Protein AF-A0A953KN24-F1 (afdb_monomer)

Sequence (347 aa):
MKNLLGYILQLLLLLNVTVSKAQSTNWYYDQQTRYGTFRHYSNGGAKLITTSRGGRDYAGEMAASYQELVQMKEERERQRMIEIERMRRESLQQGSSGSTSAVQKNYGPTPADLARQEQQEKDRFYKQYEELLHNANGLSNQALILSEMYKLRPNDTVALRLFGIYAKLGREEDMDRLNKSFSASFIAENHDIIWSGWGHKSYIAGTYKLVLMYLAKINEPDLNSFAQTLCSHLRLHNWNELPVLLEKYSSRFPELLSVSPKLTSAFRYLSARQIGTTEAKATAAELHQFAVTRRENRIMDFVNIVVLDAAVSLDPENSIYREERFNSNSILQLKPAMQEDYDFFSR

Mean predicted aligned error: 15.03 Å

Secondary structure (DSSP, 8-state):
-HHHHHHHHHHHHHHHHHHHHTTSS-SEEEEEETTEEEEEETTS-EEEEE--TTS--HHHHHHHHHHHHHHHHHHHHHHHHHHHHHHHHHHHHS------------PPPPHHHHHHHHHHHHHHHHHHHHHHHHT--SHHHHHHHHHHHHHHS--HHHHHHHHHHHHHHT-HHHHHHHHHHS-HHHHHHTHHHHHHHHHHHHHHTT-HHHHHHHHTT-SS--HHHHHHHHHHHHHTT-GGGHHHHHHHHGGG-HHHHTTHHHHHHHHHHHHTT--SSHHHHHHHHHHHHHHHHHHHTT--SHHHHHHHHHHHHHSTT-HHHHHHHHHHHHHTT-HHHHHHHHHHHT-

Solvent-accessible surface area (backbone atoms only — not comparable to full-atom values): 19256 Å² total; per-residue (Å²): 117,77,67,61,57,55,52,53,51,52,52,52,51,55,56,50,55,53,57,61,59,68,72,72,64,79,58,55,51,77,45,80,50,101,77,21,30,33,36,36,34,79,90,48,54,70,43,77,75,46,70,67,86,88,64,84,61,63,62,59,57,49,50,49,52,50,49,52,50,49,52,55,48,52,52,52,50,52,51,50,52,54,50,52,53,48,53,55,53,57,63,67,68,72,78,80,84,88,82,90,76,78,96,66,86,77,74,69,82,47,76,70,50,49,52,50,50,53,49,54,50,51,53,52,53,47,52,52,41,52,56,50,49,76,69,40,78,52,63,70,50,40,42,54,44,40,51,52,47,33,72,78,51,77,44,68,73,49,49,53,54,40,35,48,43,24,21,78,69,56,39,59,71,60,33,52,56,53,59,72,69,52,50,74,66,58,46,64,78,40,41,45,62,55,28,41,27,56,12,50,21,25,48,52,68,51,39,36,70,55,18,49,62,31,46,70,68,35,86,73,69,52,72,63,54,46,29,52,44,54,39,30,30,57,78,68,67,46,32,76,55,45,46,60,53,45,70,76,49,38,87,80,36,78,88,38,57,86,48,42,69,58,50,46,52,49,30,50,31,55,52,69,67,44,56,63,37,76,68,28,38,54,50,19,52,54,32,40,50,53,36,50,53,34,46,76,71,73,48,83,57,52,67,44,50,36,34,26,53,51,17,29,68,22,31,74,86,43,63,69,47,40,50,54,37,37,52,53,29,46,77,70,56,25,62,59,71,32,48,67,48,51,56,60,76,72,107

Foldseek 3Di:
DVVVVVVVVVVVVVVVVVVVVVVPDQQWDWDQDPQAIWTAGPVLDIAHDDGPPDDPPPSVVVVVVVVVVVVVVVVVVVVVVVVVVVVVVVVVVPPDDDDDDDDDPDPDQDPVSVVVVLVVVLVVLLVVLVVCCVVDDDLVSNLVSLVVNCVSPNDLVSLLVNLLSCLLVLVVVSNVVSVVVDDPVSCVVCVQSNLLSQLSSCQLVVVLVSNCVSLVRHPDDDPQSLLSVLLSCLVVLVLVCQLVSLVVPVVVDPVCPVCSVLSNVLSVCSVVVVAPDPSLQVSLVVLQVVLVVCVVVVRAGSSSLSSLSSSCSRHVLDLVSLVSNLVSCSVSSSVVSNVVSVVSVVD

Structure (mmCIF, N/CA/C/O backbone):
data_AF-A0A953KN24-F1
#
_entry.id   AF-A0A953KN24-F1
#
loop_
_atom_site.group_PDB
_atom_site.id
_atom_site.type_symbol
_atom_site.label_atom_id
_atom_site.label_alt_id
_atom_site.label_comp_id
_atom_site.label_asym_id
_atom_site.label_entity_id
_atom_site.label_seq_id
_atom_site.pdbx_PDB_ins_code
_atom_site.Cartn_x
_atom_site.Cartn_y
_atom_site.Cartn_z
_atom_site.occupancy
_atom_site.B_iso_or_equiv
_atom_site.auth_seq_id
_atom_site.auth_comp_id
_atom_site.auth_asym_id
_atom_site.auth_atom_id
_atom_site.pdbx_PDB_model_num
ATOM 1 N N . MET A 1 1 ? -1.707 -51.274 -18.566 1.00 47.16 1 MET A N 1
ATOM 2 C CA . MET A 1 1 ? -1.330 -49.890 -18.949 1.00 47.16 1 MET A CA 1
ATOM 3 C C . MET A 1 1 ? -2.377 -49.146 -19.789 1.00 47.16 1 MET A C 1
ATOM 5 O O . MET A 1 1 ? -2.454 -47.936 -19.646 1.00 47.16 1 MET A O 1
ATOM 9 N N . LYS A 1 2 ? -3.222 -49.807 -20.603 1.00 46.09 2 LYS A N 1
ATOM 10 C CA . LYS A 1 2 ? -4.236 -49.120 -21.441 1.00 46.09 2 LYS A CA 1
ATOM 11 C C . LYS A 1 2 ? -5.334 -48.368 -20.660 1.00 46.09 2 LYS A C 1
ATOM 13 O O . LYS A 1 2 ? -5.785 -47.329 -21.120 1.00 46.09 2 LYS A O 1
ATOM 18 N N . ASN A 1 3 ? -5.695 -48.825 -19.459 1.00 52.44 3 ASN A N 1
ATOM 19 C CA . ASN A 1 3 ? -6.770 -48.194 -18.677 1.00 52.44 3 ASN A CA 1
ATOM 20 C C . ASN A 1 3 ? -6.325 -46.920 -17.935 1.00 52.44 3 ASN A C 1
ATOM 22 O O . ASN A 1 3 ? -7.148 -46.049 -17.695 1.00 52.44 3 ASN A O 1
ATOM 26 N N . LEU A 1 4 ? -5.032 -46.767 -17.620 1.00 49.53 4 LEU A N 1
ATOM 27 C CA . LEU A 1 4 ? -4.521 -45.606 -16.875 1.00 49.53 4 LEU A CA 1
ATOM 28 C C . LEU A 1 4 ? -4.530 -44.325 -17.730 1.00 49.53 4 LEU A C 1
ATOM 30 O O . LEU A 1 4 ? -4.897 -43.256 -17.254 1.00 49.53 4 LEU A O 1
ATOM 34 N N . LEU A 1 5 ? -4.195 -44.453 -19.018 1.00 53.16 5 LEU A N 1
ATOM 35 C CA . LEU A 1 5 ? -4.217 -43.352 -19.987 1.00 53.16 5 LEU A CA 1
ATOM 36 C C . LEU A 1 5 ? -5.637 -42.827 -20.248 1.00 53.16 5 LEU A C 1
ATOM 38 O O . LEU A 1 5 ? -5.820 -41.623 -20.401 1.00 53.16 5 LEU A O 1
ATOM 42 N N . GLY A 1 6 ? -6.643 -43.709 -20.234 1.00 55.12 6 GLY A N 1
ATOM 43 C CA . GLY A 1 6 ? -8.050 -43.320 -20.376 1.00 55.12 6 GLY A CA 1
ATOM 44 C C . GLY A 1 6 ? -8.552 -42.465 -19.210 1.00 55.12 6 GLY A C 1
ATOM 45 O O . GLY A 1 6 ? -9.213 -41.453 -19.436 1.00 55.12 6 GLY A O 1
ATOM 46 N N . TYR A 1 7 ? -8.168 -42.810 -17.975 1.00 60.66 7 TYR A N 1
ATOM 47 C CA . TYR A 1 7 ? -8.527 -42.025 -16.789 1.00 60.66 7 TYR A CA 1
ATOM 48 C C . TYR A 1 7 ? -7.834 -40.660 -16.754 1.00 60.66 7 TYR A C 1
ATOM 50 O O . TYR A 1 7 ? -8.475 -39.669 -16.419 1.00 60.66 7 TYR A O 1
ATOM 58 N N . ILE A 1 8 ? -6.562 -40.576 -17.159 1.00 65.50 8 ILE A N 1
ATOM 59 C CA . ILE A 1 8 ? -5.831 -39.298 -17.228 1.00 65.50 8 ILE A CA 1
ATOM 60 C C . ILE A 1 8 ? -6.460 -38.366 -18.274 1.00 65.50 8 ILE A C 1
ATOM 62 O O . ILE A 1 8 ? -6.620 -37.172 -18.020 1.00 65.50 8 ILE A O 1
ATOM 66 N N . LEU A 1 9 ? -6.883 -38.906 -19.422 1.00 57.69 9 LEU A N 1
ATOM 67 C CA . LEU A 1 9 ? -7.535 -38.122 -20.472 1.00 57.69 9 LEU A CA 1
ATOM 68 C C . LEU A 1 9 ? -8.918 -37.608 -20.036 1.00 57.69 9 LEU A C 1
ATOM 70 O O . LEU A 1 9 ? -9.255 -36.456 -20.299 1.00 57.69 9 LEU A O 1
ATOM 74 N N . GLN A 1 10 ? -9.698 -38.429 -19.323 1.00 60.66 10 GLN A N 1
ATOM 75 C CA . GLN A 1 10 ? -10.984 -38.012 -18.751 1.00 60.66 10 GLN A CA 1
ATOM 76 C C . GLN A 1 10 ? -10.811 -36.941 -17.667 1.00 60.66 10 GLN A C 1
ATOM 78 O O . GLN A 1 10 ? -11.596 -35.995 -17.618 1.00 60.66 10 GLN A O 1
ATOM 83 N N . LEU A 1 11 ? -9.756 -37.037 -16.850 1.00 57.91 11 LEU A N 1
ATOM 84 C CA . LEU A 1 11 ? -9.436 -36.038 -15.830 1.00 57.91 11 LEU A CA 1
ATOM 85 C C . LEU A 1 11 ? -9.026 -34.694 -16.459 1.00 57.91 11 LEU A C 1
ATOM 87 O O . LEU A 1 11 ? -9.474 -33.640 -16.014 1.00 57.91 11 LEU A O 1
ATOM 91 N N . LEU A 1 12 ? -8.241 -34.725 -17.542 1.00 52.75 12 LEU A N 1
ATOM 92 C CA . LEU A 1 12 ? -7.854 -33.537 -18.315 1.00 52.75 12 LEU A CA 1
ATOM 93 C C . LEU A 1 12 ? -9.042 -32.895 -19.051 1.00 52.75 12 LEU A C 1
ATOM 95 O O . LEU A 1 12 ? -9.117 -31.671 -19.142 1.00 52.75 12 LEU A O 1
ATOM 99 N N . LEU A 1 13 ? -9.993 -33.689 -19.550 1.00 50.75 13 LEU A N 1
ATOM 100 C CA . LEU A 1 13 ? -11.233 -33.181 -20.150 1.00 50.75 13 LEU A CA 1
ATOM 101 C C . LEU A 1 13 ? -12.147 -32.523 -19.104 1.00 50.75 13 LEU A C 1
ATOM 103 O O . LEU A 1 13 ? -12.677 -31.443 -19.358 1.00 50.75 13 LEU A O 1
ATOM 107 N N . LEU A 1 14 ? -12.274 -33.112 -17.912 1.00 47.94 14 LEU A N 1
ATOM 108 C CA . LEU A 1 14 ? -13.022 -32.524 -16.793 1.00 47.94 14 LEU A CA 1
ATOM 109 C C . LEU A 1 14 ? -12.393 -31.217 -16.286 1.00 47.94 14 LEU A C 1
ATOM 111 O O . LEU A 1 14 ? -13.127 -30.270 -16.010 1.00 47.94 14 LEU A O 1
ATOM 115 N N . LEU A 1 15 ? -11.059 -31.135 -16.228 1.00 50.16 15 LEU A N 1
ATOM 116 C CA . LEU A 1 15 ? -10.330 -29.912 -15.865 1.00 50.16 15 LEU A CA 1
ATOM 117 C C . LEU A 1 15 ? -10.492 -28.792 -16.905 1.00 50.16 15 LEU A C 1
ATOM 119 O O . LEU A 1 15 ? -10.579 -27.626 -16.537 1.00 50.16 15 LEU A O 1
ATOM 123 N N . ASN A 1 16 ? -10.584 -29.113 -18.197 1.00 42.88 16 ASN A N 1
ATOM 124 C CA . ASN A 1 16 ? -10.799 -28.094 -19.230 1.00 42.88 16 ASN A CA 1
ATOM 125 C C . ASN A 1 16 ? -12.248 -27.578 -19.259 1.00 42.88 16 ASN A C 1
ATOM 127 O O . ASN A 1 16 ? -12.472 -26.384 -19.451 1.00 42.88 16 ASN A O 1
ATOM 131 N N . VAL A 1 17 ? -13.242 -28.436 -19.005 1.00 44.94 17 VAL A N 1
ATOM 132 C CA . VAL A 1 17 ? -14.661 -28.028 -18.990 1.00 44.94 17 VAL A CA 1
ATOM 133 C C . VAL A 1 17 ? -14.999 -27.149 -17.774 1.00 44.94 17 VAL A C 1
ATOM 135 O O . VAL A 1 17 ? -15.850 -26.261 -17.882 1.00 44.94 17 VAL A O 1
ATOM 138 N N . THR A 1 18 ? -14.318 -27.324 -16.635 1.00 38.69 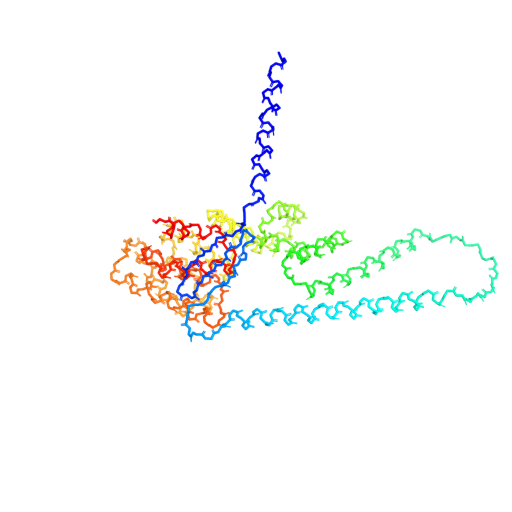18 THR A N 1
ATOM 139 C CA . THR A 1 18 ? -14.468 -26.425 -15.475 1.00 38.69 18 THR A CA 1
ATOM 140 C C . THR A 1 18 ? -13.797 -25.069 -15.697 1.00 38.69 18 THR A C 1
ATOM 142 O O . THR A 1 18 ? -14.379 -24.048 -15.328 1.00 38.69 18 THR A O 1
ATOM 145 N N . VAL A 1 19 ? -12.647 -25.020 -16.379 1.00 41.88 19 VAL A N 1
ATOM 146 C CA . VAL A 1 19 ? -11.974 -23.756 -16.736 1.00 41.88 19 VAL A CA 1
ATOM 147 C C . VAL A 1 19 ? -12.801 -22.942 -17.742 1.00 41.88 19 VAL A C 1
ATOM 149 O O . VAL A 1 19 ? -12.934 -21.730 -17.582 1.00 41.88 19 VAL A O 1
ATOM 152 N N . SER A 1 20 ? -13.449 -23.584 -18.722 1.00 33.59 20 SER A N 1
ATOM 153 C CA . SER A 1 20 ? -14.297 -22.877 -19.696 1.00 33.59 20 SER A CA 1
ATOM 154 C C . SER A 1 20 ? -15.617 -22.361 -19.106 1.00 33.59 20 SER A C 1
ATOM 156 O O . SER A 1 20 ? -16.106 -21.314 -19.529 1.00 33.59 20 SER A O 1
ATOM 158 N N . LYS A 1 21 ? -16.194 -23.030 -18.094 1.00 28.30 21 LYS A N 1
ATOM 159 C CA . LYS A 1 21 ? -17.381 -22.506 -17.388 1.00 28.30 21 LYS A CA 1
ATOM 160 C C . LYS A 1 21 ? -17.059 -21.366 -16.416 1.00 28.30 21 LYS A C 1
ATOM 162 O O . LYS A 1 21 ? -17.930 -20.533 -16.187 1.00 28.30 21 LYS A O 1
ATOM 167 N N . ALA A 1 22 ? -15.821 -21.257 -15.930 1.00 32.31 22 ALA A N 1
ATOM 168 C CA . ALA A 1 22 ? -15.380 -20.122 -15.115 1.00 32.31 22 ALA A CA 1
ATOM 169 C C . ALA A 1 22 ? -15.205 -18.814 -15.919 1.00 32.31 22 ALA A C 1
ATOM 171 O O . ALA A 1 22 ? -15.102 -17.743 -15.332 1.00 32.31 22 ALA A O 1
ATOM 172 N N . GLN A 1 23 ? -15.203 -18.866 -17.256 1.00 32.47 23 GLN A N 1
ATOM 173 C CA . GLN A 1 23 ? -15.024 -17.682 -18.106 1.00 32.47 23 GLN A CA 1
ATOM 174 C C . GLN A 1 23 ? -16.317 -16.920 -18.454 1.00 32.47 23 GLN A C 1
ATOM 176 O O . GLN A 1 23 ? -16.218 -15.873 -19.090 1.00 32.47 23 GLN A O 1
ATOM 181 N N . SER A 1 24 ? -17.512 -17.375 -18.044 1.00 29.64 24 SER A N 1
ATOM 182 C CA . SER A 1 24 ? -18.784 -16.797 -18.543 1.00 29.64 24 SER A CA 1
ATOM 183 C C . SER A 1 24 ? -19.798 -16.309 -17.500 1.00 29.64 24 SER A C 1
ATOM 185 O O . SER A 1 24 ? -20.918 -15.960 -17.865 1.00 29.64 24 SER A O 1
ATOM 187 N N . THR A 1 25 ? -19.437 -16.193 -16.223 1.00 36.75 25 THR A N 1
ATOM 188 C CA . THR A 1 25 ? -20.291 -15.507 -15.239 1.00 36.75 25 THR A CA 1
ATOM 189 C C . THR A 1 25 ? -19.743 -14.115 -14.977 1.00 36.75 25 THR A C 1
ATOM 191 O O . THR A 1 25 ? -18.623 -13.979 -14.497 1.00 36.75 25 THR A O 1
ATOM 194 N N . ASN A 1 26 ? -20.530 -13.099 -15.342 1.00 36.97 26 ASN A N 1
ATOM 195 C CA . ASN A 1 26 ? -20.313 -11.676 -15.083 1.00 36.97 26 ASN A CA 1
ATOM 196 C C . ASN A 1 26 ? -19.431 -11.425 -13.850 1.00 36.97 26 ASN A C 1
ATOM 198 O O . ASN A 1 26 ? -19.845 -11.650 -12.718 1.00 36.97 26 ASN A O 1
ATOM 202 N N . TRP A 1 27 ? -18.198 -10.983 -14.101 1.00 44.34 27 TRP A N 1
ATOM 203 C CA . TRP A 1 27 ? -17.129 -10.836 -13.116 1.00 44.34 27 TRP A CA 1
ATOM 204 C C . TRP A 1 27 ? -17.296 -9.591 -12.246 1.00 44.34 27 TRP A C 1
ATOM 206 O O . TRP A 1 27 ? -16.380 -8.773 -12.128 1.00 44.34 27 TRP A O 1
ATOM 216 N N . TYR A 1 28 ? -18.478 -9.405 -11.682 1.00 45.34 28 TYR A N 1
ATOM 217 C CA . TYR A 1 28 ? -18.714 -8.331 -10.749 1.00 45.34 28 TYR A CA 1
ATOM 218 C C . TYR A 1 28 ? -19.681 -8.744 -9.647 1.00 45.34 28 TYR A C 1
ATOM 220 O O . TYR A 1 28 ? -20.569 -9.562 -9.877 1.00 45.34 28 TYR A O 1
ATOM 228 N N . TYR A 1 29 ? -19.524 -8.159 -8.464 1.00 48.88 29 TYR A N 1
ATOM 229 C CA . TYR A 1 29 ? -20.563 -8.177 -7.438 1.00 48.88 29 TYR A CA 1
ATOM 230 C C . TYR A 1 29 ? -21.046 -6.755 -7.191 1.00 48.88 29 TYR A C 1
ATOM 232 O O . TYR A 1 29 ? -20.277 -5.795 -7.275 1.00 48.88 29 TYR A O 1
ATOM 240 N N . ASP A 1 30 ? -22.338 -6.638 -6.919 1.00 56.31 30 ASP A N 1
ATOM 241 C CA . ASP A 1 30 ? -22.979 -5.374 -6.607 1.00 56.31 30 ASP A CA 1
ATOM 242 C C . ASP A 1 30 ? -23.110 -5.283 -5.080 1.00 56.31 30 ASP A C 1
ATOM 244 O O . ASP A 1 30 ? -23.731 -6.140 -4.455 1.00 56.31 30 ASP A O 1
ATOM 248 N N . GLN A 1 31 ? -22.510 -4.262 -4.474 1.00 51.44 31 GLN A N 1
ATOM 249 C CA . GLN A 1 31 ? -22.642 -3.955 -3.055 1.00 51.44 31 GLN A CA 1
ATOM 250 C C . GLN A 1 31 ? -23.541 -2.740 -2.885 1.00 51.44 31 GLN A C 1
ATOM 252 O O . GLN A 1 31 ? -23.297 -1.677 -3.457 1.00 51.44 31 GLN A O 1
ATOM 257 N N . GLN A 1 32 ? -24.582 -2.879 -2.075 1.00 55.25 32 GLN A N 1
ATOM 258 C CA . GLN A 1 32 ? -25.440 -1.761 -1.724 1.00 55.25 32 GLN A CA 1
ATOM 259 C C . GLN A 1 32 ? -24.861 -1.029 -0.509 1.00 55.25 32 GLN A C 1
ATOM 261 O O . GLN A 1 32 ? -24.675 -1.621 0.548 1.00 55.25 32 GLN A O 1
ATOM 266 N N . THR A 1 33 ? -24.567 0.256 -0.690 1.00 53.12 33 THR A N 1
ATOM 267 C CA . THR A 1 33 ? -23.996 1.158 0.323 1.00 53.12 33 THR A CA 1
ATOM 268 C C . THR A 1 33 ? -24.981 2.275 0.644 1.00 53.12 33 THR A C 1
ATOM 270 O O . THR A 1 33 ? -25.930 2.516 -0.114 1.00 53.12 33 THR A O 1
ATOM 273 N N . ARG A 1 34 ? -24.719 3.045 1.706 1.00 46.59 34 ARG A N 1
ATOM 274 C CA . ARG A 1 34 ? -25.490 4.277 1.988 1.00 46.59 34 ARG A CA 1
ATOM 275 C C . ARG A 1 34 ? -25.374 5.347 0.891 1.00 46.59 34 ARG A C 1
ATOM 277 O O . ARG A 1 34 ? -26.149 6.297 0.873 1.00 46.59 34 ARG A O 1
ATOM 284 N N . TYR A 1 35 ? -24.401 5.199 -0.006 1.00 47.97 35 TYR A N 1
ATOM 285 C CA . TYR A 1 35 ? -24.118 6.107 -1.116 1.00 47.97 35 TYR A CA 1
ATOM 286 C C . TYR A 1 35 ? -24.695 5.621 -2.454 1.00 47.97 35 TYR A C 1
ATOM 288 O O . TYR A 1 35 ? -24.604 6.330 -3.456 1.00 47.97 35 TYR A O 1
ATOM 296 N N . GLY A 1 36 ? -25.300 4.429 -2.467 1.00 50.53 36 GLY A N 1
ATOM 297 C CA . GLY A 1 36 ? -25.840 3.775 -3.654 1.00 50.53 36 GLY A CA 1
ATOM 298 C C . GLY A 1 36 ? -25.239 2.390 -3.897 1.00 50.53 36 GLY A C 1
ATOM 299 O O . GLY A 1 36 ? -24.554 1.834 -3.041 1.00 50.53 36 GLY A O 1
ATOM 300 N N . THR A 1 37 ? -25.512 1.781 -5.047 1.00 54.81 37 THR A N 1
ATOM 301 C CA . THR A 1 37 ? -24.982 0.444 -5.362 1.00 54.81 37 THR A CA 1
ATOM 302 C C . THR A 1 37 ? -23.651 0.557 -6.096 1.00 54.81 37 THR A C 1
ATOM 304 O O . THR A 1 37 ? -23.614 1.164 -7.158 1.00 54.81 37 THR A O 1
ATOM 307 N N . PHE A 1 38 ? -22.575 -0.045 -5.592 1.00 51.81 38 PHE A N 1
ATOM 308 C CA . PHE A 1 38 ? -21.279 -0.148 -6.268 1.00 51.81 38 PHE A CA 1
ATOM 309 C C . PHE A 1 38 ? -21.098 -1.524 -6.9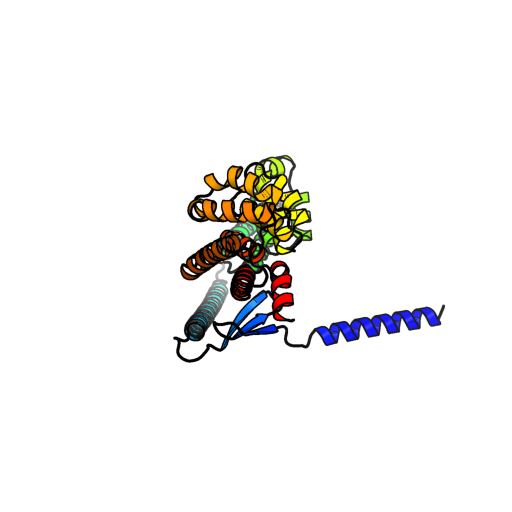18 1.00 51.81 38 PHE A C 1
ATOM 311 O O . PHE A 1 38 ? -21.254 -2.548 -6.269 1.00 51.81 38 PHE A O 1
ATOM 318 N N . ARG A 1 39 ? -20.735 -1.547 -8.202 1.00 54.50 39 ARG A N 1
ATOM 319 C CA . ARG A 1 39 ? -20.311 -2.727 -8.962 1.00 54.50 39 ARG A CA 1
ATOM 320 C C . ARG A 1 39 ? -18.813 -2.891 -8.857 1.00 54.50 39 ARG A C 1
ATOM 322 O O . ARG A 1 39 ? -18.077 -2.077 -9.414 1.00 54.50 39 ARG A O 1
ATOM 329 N N . HIS A 1 40 ? -18.359 -3.949 -8.214 1.00 53.34 40 HIS A N 1
ATOM 330 C CA . HIS A 1 40 ? -16.945 -4.273 -8.085 1.00 53.34 40 HIS A CA 1
ATOM 331 C C . HIS A 1 40 ? -16.573 -5.330 -9.110 1.00 53.34 40 HIS A C 1
ATOM 333 O O . HIS A 1 40 ? -17.100 -6.433 -9.067 1.00 53.34 40 HIS A O 1
ATOM 339 N N . TYR A 1 41 ? -15.671 -4.998 -10.027 1.00 50.91 41 TYR A N 1
ATOM 340 C CA . TYR A 1 41 ? -15.204 -5.885 -11.086 1.00 50.91 41 TYR A CA 1
ATOM 341 C C . TYR A 1 41 ? -14.018 -6.734 -10.614 1.00 50.91 41 TYR A C 1
ATOM 343 O O . TYR A 1 41 ? -13.178 -6.284 -9.832 1.00 50.91 41 TYR A O 1
ATOM 351 N N . SER A 1 42 ? -13.868 -7.940 -11.159 1.00 40.38 42 SER A N 1
ATOM 352 C CA . SER A 1 42 ? -12.756 -8.853 -10.839 1.00 40.38 42 SER A CA 1
ATOM 353 C C . SER A 1 42 ? -11.372 -8.280 -11.138 1.00 40.38 42 SER A C 1
ATOM 355 O O . SER A 1 42 ? -10.387 -8.670 -10.508 1.00 40.38 42 SER A O 1
ATOM 357 N N . ASN A 1 43 ? -11.278 -7.314 -12.054 1.00 42.12 43 ASN A N 1
ATOM 358 C CA . ASN A 1 43 ? -10.042 -6.597 -12.352 1.00 42.12 43 ASN A CA 1
ATOM 359 C C . ASN A 1 43 ? -9.669 -5.563 -11.271 1.00 42.12 43 ASN A C 1
ATOM 361 O O . ASN A 1 43 ? -8.521 -5.138 -11.237 1.00 42.12 43 ASN A O 1
ATOM 365 N N . GLY A 1 44 ? -10.550 -5.268 -10.309 1.00 38.59 44 GLY A N 1
ATOM 366 C CA . GLY A 1 44 ? -10.305 -4.340 -9.199 1.00 38.59 44 GLY A CA 1
ATOM 367 C C . GLY A 1 44 ? -10.873 -2.941 -9.399 1.00 38.59 44 GLY A C 1
ATOM 368 O O . GLY A 1 44 ? -10.708 -2.100 -8.522 1.00 38.59 44 GLY A O 1
ATOM 369 N N . GLY A 1 45 ? -11.553 -2.683 -10.518 1.00 43.47 45 GLY A N 1
ATOM 370 C CA . GLY A 1 45 ? -12.356 -1.475 -10.666 1.00 43.47 45 GLY A CA 1
ATOM 371 C C . GLY A 1 45 ? -13.630 -1.560 -9.827 1.00 43.47 45 GLY A C 1
ATOM 372 O O . GLY A 1 45 ? -14.224 -2.629 -9.712 1.00 43.47 45 GLY A O 1
ATOM 373 N N . ALA A 1 46 ? -14.088 -0.435 -9.289 1.00 46.97 46 ALA A N 1
ATOM 374 C CA . ALA A 1 46 ? -15.424 -0.300 -8.720 1.00 46.97 46 ALA A CA 1
ATOM 375 C C . ALA A 1 46 ? -16.172 0.820 -9.452 1.00 46.97 46 ALA A C 1
ATOM 377 O O . ALA A 1 46 ? -15.578 1.846 -9.786 1.00 46.97 46 ALA A O 1
ATOM 378 N N . LYS A 1 47 ? -17.464 0.632 -9.732 1.00 49.84 47 LYS A N 1
ATOM 379 C CA . LYS A 1 47 ? -18.318 1.626 -10.395 1.00 49.84 47 LYS A CA 1
ATOM 380 C C . LYS A 1 47 ? -19.649 1.751 -9.669 1.00 49.84 47 LYS A C 1
ATOM 382 O O . LYS A 1 47 ? -20.373 0.772 -9.574 1.00 49.84 47 LYS A O 1
ATOM 387 N N . LEU A 1 48 ? -20.014 2.953 -9.234 1.00 49.72 48 LEU A N 1
ATOM 388 C CA . LEU A 1 48 ? -21.360 3.228 -8.729 1.00 49.72 48 LEU A CA 1
ATOM 389 C C . LEU A 1 48 ? -22.400 3.073 -9.862 1.00 49.72 48 LEU A C 1
ATOM 391 O O . LEU A 1 48 ? -22.210 3.598 -10.959 1.00 49.72 48 LEU A O 1
ATOM 395 N N . ILE A 1 49 ? -23.467 2.319 -9.609 1.00 45.75 49 ILE A N 1
ATOM 396 C CA . ILE A 1 49 ? -24.499 1.889 -10.569 1.00 45.75 49 ILE A CA 1
ATOM 397 C C . ILE A 1 49 ? -25.854 2.542 -10.277 1.00 45.75 49 ILE A C 1
ATOM 399 O O . ILE A 1 49 ? -26.653 2.719 -11.190 1.00 45.75 49 ILE A O 1
ATOM 403 N N . THR A 1 50 ? -26.137 2.878 -9.018 1.00 52.81 50 THR A N 1
ATOM 404 C CA . THR A 1 50 ? -27.379 3.549 -8.608 1.00 52.81 50 THR A CA 1
ATOM 405 C C . THR A 1 50 ? -27.067 4.602 -7.550 1.00 52.81 50 THR A C 1
ATOM 407 O O . THR A 1 50 ? -26.155 4.413 -6.751 1.00 52.81 50 THR A O 1
ATOM 410 N N . THR A 1 51 ? -27.827 5.697 -7.526 1.00 49.12 51 THR A N 1
ATOM 411 C CA . THR A 1 51 ? -27.824 6.691 -6.444 1.00 49.12 51 THR A CA 1
ATOM 412 C C . THR A 1 51 ? -29.166 6.623 -5.712 1.00 49.12 51 THR A C 1
ATOM 414 O O . THR A 1 51 ? -30.228 6.491 -6.327 1.00 49.12 51 THR A O 1
ATOM 417 N N . SER A 1 52 ? -29.159 6.672 -4.380 1.00 43.53 52 SER A N 1
ATOM 418 C CA . SER A 1 52 ? -30.400 6.761 -3.605 1.00 43.53 52 SER A CA 1
ATOM 419 C C . SER A 1 52 ? -31.009 8.166 -3.735 1.00 43.53 52 SER A C 1
ATOM 421 O O . SER A 1 52 ? -30.359 9.162 -3.426 1.00 43.53 52 SER A O 1
ATOM 423 N N . ARG A 1 53 ? -32.258 8.203 -4.230 1.00 39.56 53 ARG A N 1
ATOM 424 C CA . ARG A 1 53 ? -33.173 9.344 -4.464 1.00 39.56 53 ARG A CA 1
ATOM 425 C C . ARG A 1 53 ? -32.785 10.689 -3.819 1.00 39.56 53 ARG A C 1
ATOM 427 O O . ARG A 1 53 ? -32.855 10.842 -2.605 1.00 39.56 53 ARG A O 1
ATOM 434 N N . GLY A 1 54 ? -32.574 11.698 -4.672 1.00 44.91 54 GLY A N 1
ATOM 435 C CA . GLY A 1 54 ? -32.717 13.125 -4.336 1.00 44.91 54 GLY A CA 1
ATOM 436 C C . GLY A 1 54 ? -31.425 13.937 -4.197 1.00 44.91 54 GLY A C 1
ATOM 437 O O . GLY A 1 54 ? -31.496 15.162 -4.169 1.00 44.91 54 GLY A O 1
ATOM 438 N N . GLY A 1 55 ? -30.254 13.299 -4.150 1.00 42.91 55 GLY A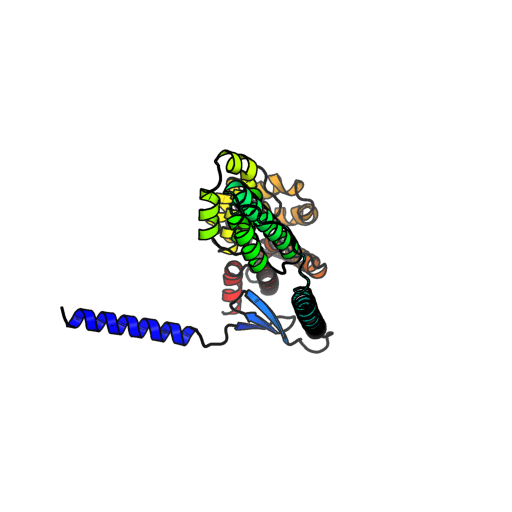 N 1
ATOM 439 C CA . GLY A 1 55 ? -28.954 13.980 -4.214 1.00 42.91 55 GLY A CA 1
ATOM 440 C C . GLY A 1 55 ? -28.456 14.114 -5.656 1.00 42.91 55 GLY A C 1
ATOM 441 O O . GLY A 1 55 ? -28.730 13.240 -6.475 1.00 42.91 55 GLY A O 1
ATOM 442 N N . ARG A 1 56 ? -27.737 15.204 -5.970 1.00 45.16 56 ARG A N 1
ATOM 443 C CA . ARG A 1 56 ? -27.091 15.424 -7.281 1.00 45.16 56 ARG A CA 1
ATOM 444 C C . ARG A 1 56 ? -26.338 14.171 -7.750 1.00 45.16 56 ARG A C 1
ATOM 446 O O . ARG A 1 56 ? -25.597 13.565 -6.975 1.00 45.16 56 ARG A O 1
ATOM 453 N N . ASP A 1 57 ? -26.526 13.817 -9.019 1.00 47.75 57 ASP A N 1
ATOM 454 C CA . ASP A 1 57 ? -25.956 12.632 -9.662 1.00 47.75 57 ASP A CA 1
ATOM 455 C C . ASP A 1 57 ? -24.456 12.807 -9.963 1.00 47.75 57 ASP A C 1
ATOM 457 O O . ASP A 1 57 ? -24.030 13.062 -11.088 1.00 47.75 57 ASP A O 1
ATOM 461 N N . TYR A 1 58 ? -23.641 12.664 -8.918 1.00 43.44 58 TYR A N 1
ATOM 462 C CA . TYR A 1 58 ? -22.184 12.813 -8.979 1.00 43.44 58 TYR A CA 1
ATOM 463 C C . TYR A 1 58 ? -21.511 11.777 -9.898 1.00 43.44 58 TYR A C 1
ATOM 465 O O . TYR A 1 58 ? -20.446 12.032 -10.461 1.00 43.44 58 TYR A O 1
ATOM 473 N N . ALA A 1 59 ? -22.121 10.598 -10.060 1.00 41.66 59 ALA A N 1
ATOM 474 C CA . ALA A 1 59 ? -21.622 9.552 -10.948 1.00 41.66 59 ALA A CA 1
ATOM 475 C C . ALA A 1 59 ? -22.020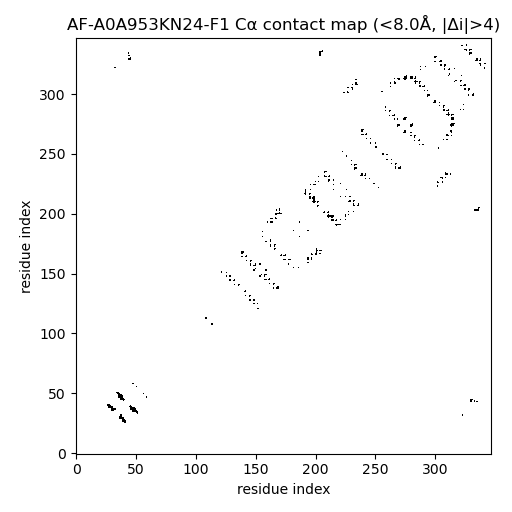 9.803 -12.407 1.00 41.66 59 ALA A C 1
ATOM 477 O O . ALA A 1 59 ? -21.219 9.509 -13.291 1.00 41.66 59 ALA A O 1
ATOM 478 N N . GLY A 1 60 ? -23.196 10.384 -12.661 1.00 40.81 60 GLY A N 1
ATOM 479 C CA . GLY A 1 60 ? -23.597 10.898 -13.970 1.00 40.81 60 GLY A CA 1
ATOM 480 C C . GLY A 1 60 ? -22.704 12.043 -14.447 1.00 40.81 60 GLY A C 1
ATOM 481 O O . GLY A 1 60 ? -22.239 12.006 -15.581 1.00 40.81 60 GLY A O 1
ATOM 482 N N . GLU A 1 61 ? -22.358 12.995 -13.574 1.00 44.34 61 GLU A N 1
ATOM 483 C CA . GLU A 1 61 ? -21.418 14.088 -13.891 1.00 44.34 61 GLU A CA 1
ATOM 484 C C . GLU A 1 61 ? -19.991 13.564 -14.155 1.00 44.34 61 GLU A C 1
ATOM 486 O O . GLU A 1 61 ? -19.315 13.980 -15.101 1.00 44.34 61 GLU A O 1
ATOM 491 N N . MET A 1 62 ? -19.540 12.571 -13.381 1.00 41.41 62 MET A N 1
ATOM 492 C CA . MET A 1 62 ? -18.257 11.901 -13.617 1.00 41.41 62 MET A CA 1
ATOM 493 C C . MET A 1 62 ? -18.278 11.057 -14.900 1.00 41.41 62 MET A C 1
ATOM 495 O O . MET A 1 62 ? -17.336 11.113 -15.680 1.00 41.41 62 MET A O 1
ATOM 499 N N . ALA A 1 63 ? -19.344 10.304 -15.174 1.00 44.50 63 ALA A N 1
ATOM 500 C CA . ALA A 1 63 ? -19.472 9.504 -16.392 1.00 44.50 63 ALA A CA 1
ATOM 501 C C . ALA A 1 63 ? -19.597 10.378 -17.648 1.00 44.50 63 ALA A C 1
ATOM 503 O O . ALA A 1 63 ? -18.993 10.036 -18.662 1.00 44.50 63 ALA A O 1
ATOM 504 N N . ALA A 1 64 ? -20.306 11.507 -17.569 1.00 45.25 64 ALA A N 1
ATOM 505 C CA . ALA A 1 64 ? -20.378 12.504 -18.632 1.00 45.25 64 ALA A CA 1
ATOM 506 C C . ALA A 1 64 ? -18.999 13.118 -18.901 1.00 45.25 64 ALA A C 1
ATOM 508 O O . ALA A 1 64 ? -18.568 13.136 -20.049 1.00 45.25 64 ALA A O 1
ATOM 509 N N . SER A 1 65 ? -18.242 13.491 -17.861 1.00 38.84 65 SER A N 1
ATOM 510 C CA . SER A 1 65 ? -16.876 14.003 -18.054 1.00 38.84 65 SER A CA 1
ATOM 511 C C . SER A 1 65 ? -15.912 12.942 -18.609 1.00 38.84 65 SER A C 1
ATOM 513 O O . SER A 1 65 ? -15.075 13.255 -19.454 1.00 38.84 65 SER A O 1
ATOM 515 N N . TYR A 1 66 ? -16.053 11.665 -18.229 1.00 41.38 66 TYR A N 1
ATOM 516 C CA . TYR A 1 66 ? -15.293 10.568 -18.842 1.00 41.38 66 TYR A CA 1
ATOM 517 C C . TYR A 1 66 ? -15.710 10.297 -20.294 1.00 41.38 66 TYR A C 1
ATOM 519 O O . TYR A 1 66 ? -14.846 10.002 -21.116 1.00 41.38 66 TYR A O 1
ATOM 527 N N . GLN A 1 67 ? -16.997 10.398 -20.636 1.00 44.94 67 GLN A N 1
ATOM 528 C CA . GLN A 1 67 ? -17.478 10.247 -22.013 1.00 44.94 67 GLN A CA 1
ATOM 529 C C . GLN A 1 67 ? -17.024 11.408 -22.902 1.00 44.94 67 GLN A C 1
ATOM 531 O O . GLN A 1 67 ? -16.556 11.156 -24.011 1.00 44.94 67 GLN A O 1
ATOM 536 N N . GLU A 1 68 ? -17.056 12.645 -22.405 1.00 46.59 68 GLU A N 1
ATOM 537 C CA . GLU A 1 68 ? -16.483 13.813 -23.084 1.00 46.59 68 GLU A CA 1
ATOM 538 C C . GLU A 1 68 ? -14.966 13.658 -23.282 1.00 46.59 68 GLU A C 1
ATOM 540 O O . GLU A 1 68 ? -14.453 13.923 -24.368 1.00 46.59 68 GLU A O 1
ATOM 545 N N . LEU A 1 69 ? -14.238 13.136 -22.287 1.00 46.91 69 LEU A N 1
ATOM 546 C CA . LEU A 1 69 ? -12.802 12.848 -22.405 1.00 46.91 69 LEU A CA 1
ATOM 547 C C . LEU A 1 69 ? -12.490 11.733 -23.412 1.00 46.91 69 LEU A C 1
ATOM 549 O O . LEU A 1 69 ? -11.484 11.817 -24.116 1.00 46.91 69 LEU A O 1
ATOM 553 N N . VAL A 1 70 ? -13.327 10.696 -23.497 1.00 49.69 70 VAL A N 1
ATOM 554 C CA . VAL A 1 70 ? -13.183 9.617 -24.488 1.00 49.69 70 VAL A CA 1
ATOM 555 C C . VAL A 1 70 ? -13.478 10.137 -25.894 1.00 49.69 70 VAL A C 1
ATOM 557 O O . VAL A 1 70 ? -12.696 9.865 -26.799 1.00 49.69 70 VAL A O 1
ATOM 560 N N . GLN A 1 71 ? -14.521 10.950 -26.074 1.00 53.47 71 GLN A N 1
ATOM 561 C CA . GLN A 1 71 ? -14.831 11.571 -27.366 1.00 53.47 71 GLN A CA 1
ATOM 562 C C . GLN A 1 71 ? -13.724 12.538 -27.812 1.00 53.47 71 GLN A C 1
ATOM 564 O O . GLN A 1 71 ? -13.248 12.434 -28.940 1.00 53.47 71 GLN A O 1
ATOM 569 N N . MET A 1 72 ? -13.209 13.388 -26.914 1.00 58.94 72 MET A N 1
ATOM 570 C CA . MET A 1 72 ? -12.058 14.252 -27.217 1.00 58.94 72 MET A CA 1
ATOM 571 C C . MET A 1 72 ? -10.782 13.454 -27.529 1.00 58.94 72 MET A C 1
ATOM 573 O O . MET A 1 72 ? -9.941 13.901 -28.315 1.00 58.94 72 MET A O 1
ATOM 577 N N . LYS A 1 73 ? -10.607 12.278 -26.915 1.00 54.31 73 LYS A N 1
ATOM 578 C CA . LYS A 1 73 ? -9.478 11.378 -27.182 1.00 54.31 73 LYS A CA 1
ATOM 579 C C . LYS A 1 73 ? -9.604 10.714 -28.553 1.00 54.31 73 LYS A C 1
ATOM 581 O O . LYS A 1 73 ? -8.629 10.720 -29.299 1.00 54.31 73 LYS A O 1
ATOM 586 N N . GLU A 1 74 ? -10.786 10.213 -28.907 1.00 59.19 74 GLU A N 1
ATOM 587 C CA . GLU A 1 74 ? -11.060 9.658 -30.236 1.00 59.19 74 GLU A CA 1
ATOM 588 C C . GLU A 1 74 ? -10.909 10.717 -31.336 1.00 59.19 74 GLU A C 1
ATOM 590 O O . GLU A 1 74 ? -10.373 10.430 -32.405 1.00 59.19 74 GLU A O 1
ATOM 595 N N . GLU A 1 75 ? -11.319 11.959 -31.079 1.00 64.81 75 GLU A N 1
ATOM 596 C CA . GLU A 1 75 ? -11.187 13.060 -32.035 1.00 64.81 75 GLU A CA 1
ATOM 597 C C . GLU A 1 75 ? -9.722 13.487 -32.229 1.00 64.81 75 GLU A C 1
ATOM 599 O O . GLU A 1 75 ? -9.279 13.675 -33.366 1.00 64.81 75 GLU A O 1
ATOM 604 N N . ARG A 1 76 ? -8.914 13.512 -31.155 1.00 58.34 76 ARG A N 1
ATOM 605 C CA . ARG A 1 76 ? -7.451 13.700 -31.255 1.00 58.34 76 ARG A CA 1
ATOM 606 C C . ARG A 1 76 ? -6.749 12.546 -31.963 1.00 58.34 76 ARG A C 1
ATOM 608 O O . ARG A 1 76 ? -5.799 12.784 -32.706 1.00 58.34 76 ARG A O 1
ATOM 615 N N . GLU A 1 77 ? -7.174 11.306 -31.740 1.00 57.78 77 GLU A N 1
ATOM 616 C CA . GLU A 1 77 ? -6.610 10.136 -32.425 1.00 57.78 77 GLU A CA 1
ATOM 617 C C . GLU A 1 77 ? -6.956 10.144 -33.921 1.00 57.78 77 GLU A C 1
ATOM 619 O O . GLU A 1 77 ? -6.077 9.884 -34.746 1.00 57.78 77 GLU A O 1
ATOM 624 N N . ARG A 1 78 ? -8.176 10.556 -34.299 1.00 67.31 78 ARG A N 1
ATOM 625 C CA . ARG A 1 78 ? -8.543 10.780 -35.710 1.00 67.31 78 ARG A CA 1
ATOM 626 C C . ARG A 1 78 ? -7.699 11.876 -36.358 1.00 67.31 78 ARG A C 1
ATOM 628 O O . ARG A 1 78 ? -7.207 11.669 -37.464 1.00 67.31 78 ARG A O 1
ATOM 635 N N . GLN A 1 79 ? -7.475 13.002 -35.678 1.00 60.06 79 GLN A N 1
ATOM 636 C CA . GLN A 1 79 ? -6.609 14.071 -36.195 1.00 60.06 79 GLN A CA 1
ATOM 637 C C . GLN A 1 79 ? -5.159 13.598 -36.389 1.00 60.06 79 GLN A C 1
ATOM 639 O O . GLN A 1 79 ? -4.568 13.868 -37.433 1.00 60.06 79 GLN A O 1
ATOM 644 N N . ARG A 1 80 ? -4.615 12.804 -35.454 1.00 62.75 80 ARG A N 1
ATOM 645 C CA . ARG A 1 80 ? -3.272 12.206 -35.585 1.00 62.75 80 ARG A CA 1
ATOM 646 C C . ARG A 1 80 ? -3.162 11.241 -36.764 1.00 62.75 80 ARG A C 1
ATOM 648 O O . ARG A 1 80 ? -2.147 11.246 -37.451 1.00 62.75 80 ARG A O 1
ATOM 655 N N . MET A 1 81 ? -4.188 10.432 -37.021 1.00 59.97 81 MET A N 1
ATOM 656 C CA . MET A 1 81 ? -4.199 9.515 -38.169 1.00 59.97 81 MET A CA 1
ATOM 657 C C . MET A 1 81 ? -4.203 10.266 -39.506 1.00 59.97 81 MET A C 1
ATOM 659 O O . MET A 1 81 ? -3.450 9.903 -40.409 1.00 59.97 81 MET A O 1
ATOM 663 N N . ILE A 1 82 ? -4.976 11.353 -39.605 1.00 69.19 82 ILE A N 1
ATOM 664 C CA . ILE A 1 82 ? -5.009 12.226 -40.790 1.00 69.19 82 ILE A CA 1
ATOM 665 C C . ILE A 1 82 ? -3.636 12.883 -41.023 1.00 69.19 82 ILE A C 1
ATOM 667 O O . ILE A 1 82 ? -3.166 12.970 -42.158 1.00 69.19 82 ILE A O 1
ATOM 671 N N . GLU A 1 83 ? -2.958 13.308 -39.957 1.00 56.09 83 GLU A N 1
ATOM 672 C CA . GLU A 1 83 ? -1.639 13.945 -40.034 1.00 56.09 83 GLU A CA 1
ATOM 673 C C . GLU A 1 83 ? -0.519 12.952 -40.396 1.00 56.09 83 GLU A C 1
ATOM 675 O O . GLU A 1 83 ? 0.349 13.263 -41.215 1.00 56.09 83 GLU A O 1
ATOM 680 N N . ILE A 1 84 ? -0.587 11.715 -39.892 1.00 65.69 84 ILE A N 1
ATOM 681 C CA . ILE A 1 84 ? 0.319 10.620 -40.279 1.00 65.69 84 ILE A CA 1
ATOM 682 C C . ILE A 1 84 ? 0.128 10.237 -41.754 1.00 65.69 84 ILE A C 1
ATOM 684 O O . ILE A 1 84 ? 1.113 10.048 -42.472 1.00 65.69 84 ILE A O 1
ATOM 688 N N . GLU A 1 85 ? -1.113 10.149 -42.243 1.00 59.59 85 GLU A N 1
ATOM 689 C CA . GLU A 1 85 ? -1.380 9.893 -43.665 1.00 59.59 85 GLU A CA 1
ATOM 690 C C . GLU A 1 85 ? -0.887 11.030 -44.565 1.00 59.59 85 GLU A C 1
ATOM 692 O O . GLU A 1 85 ? -0.358 10.771 -45.651 1.00 59.59 85 GLU A O 1
ATOM 697 N N . ARG A 1 86 ? -0.996 12.283 -44.106 1.00 56.81 86 ARG A N 1
ATOM 698 C CA . ARG A 1 86 ? -0.462 13.450 -44.813 1.00 56.81 86 ARG A CA 1
ATOM 699 C C . ARG A 1 86 ? 1.068 13.409 -44.901 1.00 56.81 86 ARG A C 1
ATOM 701 O O . ARG A 1 86 ? 1.602 13.521 -46.002 1.00 56.81 86 ARG A O 1
ATOM 708 N N . MET A 1 87 ? 1.766 13.144 -43.795 1.00 54.31 87 MET A N 1
ATOM 709 C CA . MET A 1 87 ? 3.231 13.013 -43.793 1.00 54.31 87 MET A CA 1
ATOM 710 C C . MET A 1 87 ? 3.721 11.826 -44.636 1.00 54.31 87 MET A C 1
ATOM 712 O O . MET A 1 87 ? 4.767 11.902 -45.280 1.00 54.31 87 MET A O 1
ATOM 716 N N . ARG A 1 88 ? 2.950 10.733 -44.693 1.00 56.19 88 ARG A N 1
ATOM 717 C CA . ARG A 1 88 ? 3.253 9.575 -45.547 1.00 56.19 88 ARG A CA 1
ATOM 718 C C . ARG A 1 88 ? 3.092 9.881 -47.040 1.00 56.19 88 ARG A C 1
ATOM 720 O O . ARG A 1 88 ? 3.816 9.317 -47.854 1.00 56.19 88 ARG A O 1
ATOM 727 N N . ARG A 1 89 ? 2.164 10.767 -47.420 1.00 54.09 89 ARG A N 1
ATOM 728 C CA . ARG A 1 89 ? 2.021 11.243 -48.809 1.00 54.09 89 ARG A CA 1
ATOM 729 C C . ARG A 1 89 ? 3.117 12.235 -49.196 1.00 54.09 89 ARG A C 1
ATOM 731 O O . ARG A 1 89 ? 3.614 12.162 -50.315 1.00 54.09 89 ARG A O 1
ATOM 738 N N . GLU A 1 90 ? 3.524 13.104 -48.272 1.00 52.41 90 GLU A N 1
ATOM 739 C CA . GLU A 1 90 ? 4.620 14.060 -48.478 1.00 52.41 90 GLU A CA 1
ATOM 740 C C . GLU A 1 90 ? 5.984 13.346 -48.618 1.00 52.41 90 GLU A C 1
ATOM 742 O O . GLU A 1 90 ? 6.789 13.724 -49.470 1.00 52.41 90 GLU A O 1
ATOM 747 N N . SER A 1 91 ? 6.219 12.245 -47.888 1.00 50.53 91 SER A N 1
ATOM 748 C CA . SER A 1 91 ? 7.456 11.451 -48.005 1.00 50.53 91 SER A CA 1
ATOM 749 C C . SER A 1 91 ? 7.540 10.589 -49.272 1.00 50.53 91 SER A C 1
ATOM 751 O O . SER A 1 91 ? 8.637 10.319 -49.758 1.00 50.53 91 SER A O 1
ATOM 753 N N . LEU A 1 92 ? 6.401 10.203 -49.857 1.00 49.75 92 LEU A N 1
ATOM 754 C CA . LEU A 1 92 ? 6.345 9.485 -51.137 1.00 49.75 92 LEU A CA 1
ATOM 755 C C . LEU A 1 92 ? 6.535 10.407 -52.360 1.00 49.75 92 LEU A C 1
ATOM 757 O O . LEU A 1 92 ? 6.862 9.911 -53.436 1.00 49.75 92 LEU A O 1
ATOM 761 N N . GLN A 1 93 ? 6.370 11.730 -52.218 1.00 45.72 93 GLN A N 1
ATOM 762 C CA . GLN A 1 93 ? 6.541 12.703 -53.312 1.00 45.72 93 GLN A CA 1
ATOM 763 C C . GLN A 1 93 ? 7.962 13.287 -53.440 1.00 45.72 93 GLN A C 1
ATOM 765 O O . GLN A 1 93 ? 8.277 13.865 -54.477 1.00 45.72 93 GLN A O 1
ATOM 770 N N . GLN A 1 94 ? 8.849 13.107 -52.453 1.00 44.50 94 GLN A N 1
ATOM 771 C CA . GLN A 1 94 ? 10.226 13.642 -52.472 1.00 44.50 94 GLN A CA 1
ATOM 772 C C . GLN A 1 94 ? 11.296 12.663 -53.001 1.00 44.50 94 GLN A C 1
ATOM 774 O O . GLN A 1 94 ? 12.492 12.880 -52.823 1.00 44.50 94 GLN A O 1
ATOM 779 N N . GLY A 1 95 ? 10.889 11.587 -53.677 1.00 42.69 95 GLY A N 1
ATOM 780 C CA . GLY A 1 95 ? 11.786 10.554 -54.204 1.00 42.69 95 GLY A CA 1
ATOM 781 C C . GLY A 1 95 ? 12.010 10.610 -55.716 1.00 42.69 95 GLY A C 1
ATOM 782 O O . GLY A 1 95 ? 11.880 9.577 -56.361 1.00 42.69 95 GLY A O 1
ATOM 783 N N . SER A 1 96 ? 12.291 11.772 -56.319 1.00 44.53 96 SER A N 1
ATOM 784 C CA . SER A 1 96 ? 12.713 11.827 -57.732 1.00 44.53 96 SER A CA 1
ATOM 785 C C . SER A 1 96 ? 13.395 13.145 -58.110 1.00 44.53 96 SER A C 1
ATOM 787 O O . SER A 1 96 ? 12.750 14.064 -58.610 1.00 44.53 96 SER A O 1
ATOM 789 N N . SER A 1 97 ? 14.721 13.194 -57.982 1.00 35.78 97 SER A N 1
ATOM 790 C CA . SER A 1 97 ? 15.571 14.001 -58.872 1.00 35.78 97 SER A CA 1
ATOM 791 C C . SER A 1 97 ? 17.027 13.567 -58.720 1.00 35.78 97 SER A C 1
ATOM 793 O O . SER A 1 97 ? 17.624 13.725 -57.658 1.00 35.78 97 SER A O 1
ATOM 795 N N . GLY A 1 98 ? 17.567 12.965 -59.780 1.00 38.09 98 GLY A N 1
ATOM 796 C CA . GLY A 1 98 ? 18.953 12.518 -59.855 1.00 38.09 98 GLY A CA 1
ATOM 797 C C . GLY A 1 98 ? 19.916 13.639 -60.236 1.00 38.09 98 GLY A C 1
ATOM 798 O O . GLY A 1 98 ? 19.554 14.585 -60.934 1.00 38.09 98 GLY A O 1
ATOM 799 N N . SER A 1 99 ? 21.173 13.481 -59.834 1.00 28.92 99 SER A N 1
ATOM 800 C CA . SER A 1 99 ? 22.304 14.121 -60.496 1.00 28.92 99 SER A CA 1
ATOM 801 C C . SER A 1 99 ? 23.501 13.170 -60.506 1.00 28.92 99 SER A C 1
ATOM 803 O O . SER A 1 99 ? 23.785 12.445 -59.556 1.00 28.92 99 SER A O 1
ATOM 805 N N . THR A 1 100 ? 24.131 13.116 -61.671 1.00 45.25 100 THR A N 1
ATOM 806 C CA . THR A 1 100 ? 25.257 12.271 -62.060 1.00 45.25 100 THR A CA 1
ATOM 807 C C . THR A 1 100 ? 26.571 12.759 -61.465 1.00 45.25 100 THR A C 1
ATOM 809 O O . THR A 1 100 ? 26.948 13.910 -61.689 1.00 45.25 100 THR A O 1
ATOM 812 N N . SER A 1 101 ? 27.338 11.859 -60.849 1.00 32.81 101 SER A N 1
ATOM 813 C CA . SER A 1 101 ? 28.773 12.058 -60.634 1.00 32.81 101 SER A CA 1
ATOM 814 C C . SER A 1 101 ? 29.522 10.729 -60.480 1.00 32.81 101 SER A C 1
ATOM 816 O O . SER A 1 101 ? 29.016 9.756 -59.932 1.00 32.81 101 SER A O 1
ATOM 818 N N . ALA A 1 102 ? 30.712 10.735 -61.082 1.00 34.91 102 ALA A N 1
ATOM 819 C CA . ALA A 1 102 ? 31.762 9.726 -61.206 1.00 34.91 102 ALA A CA 1
ATOM 820 C C . ALA A 1 102 ? 31.712 8.480 -60.299 1.00 34.91 102 ALA A C 1
ATOM 822 O O . ALA A 1 102 ? 31.540 8.563 -59.087 1.00 34.91 102 ALA A O 1
ATOM 823 N N . VAL A 1 103 ? 32.012 7.327 -60.912 1.00 41.72 103 VAL A N 1
ATOM 824 C CA . VAL A 1 103 ? 32.190 6.013 -60.275 1.00 41.72 103 VAL A CA 1
ATOM 825 C C . VAL A 1 103 ? 33.293 6.074 -59.208 1.00 41.72 103 VAL A C 1
ATOM 827 O O . VAL A 1 103 ? 34.469 5.828 -59.477 1.00 41.72 103 VAL A O 1
ATOM 830 N N . GLN A 1 104 ? 32.903 6.396 -57.977 1.00 41.22 104 GLN A N 1
ATOM 831 C CA . GLN A 1 104 ? 33.660 6.097 -56.769 1.00 41.22 104 GLN A CA 1
ATOM 832 C C . GLN A 1 104 ? 33.366 4.646 -56.388 1.00 41.22 104 GLN A C 1
ATOM 834 O O . GLN A 1 104 ? 32.213 4.214 -56.357 1.00 41.22 104 GLN A O 1
ATOM 839 N N . LYS A 1 105 ? 34.414 3.867 -56.114 1.00 41.97 105 LYS A N 1
ATOM 840 C CA . LYS A 1 105 ? 34.274 2.522 -55.550 1.00 41.97 105 LYS A CA 1
ATOM 841 C C . LYS A 1 105 ? 33.577 2.643 -54.190 1.00 41.97 105 LYS A C 1
ATOM 843 O O . LYS A 1 105 ? 34.225 2.972 -53.201 1.00 41.97 105 LYS A O 1
ATOM 848 N N . ASN A 1 106 ? 32.267 2.398 -54.160 1.00 45.81 106 ASN A N 1
ATOM 849 C CA . ASN A 1 106 ? 31.483 2.271 -52.937 1.00 45.81 106 ASN A CA 1
ATOM 850 C C . ASN A 1 106 ? 31.952 1.018 -52.195 1.00 45.81 106 ASN A C 1
ATOM 852 O O . ASN A 1 106 ? 31.463 -0.085 -52.435 1.00 45.81 106 ASN A O 1
ATOM 856 N N . TYR A 1 107 ? 32.917 1.178 -51.295 1.00 54.75 107 TYR A N 1
ATOM 857 C CA . TYR A 1 107 ? 33.010 0.267 -50.167 1.00 54.75 107 TYR A CA 1
ATOM 858 C C . TYR A 1 107 ? 31.726 0.484 -49.358 1.00 54.75 107 TYR A C 1
ATOM 860 O O . TYR A 1 107 ? 31.408 1.620 -49.011 1.00 54.75 107 TYR A O 1
ATOM 868 N N . GLY A 1 108 ? 30.936 -0.576 -49.159 1.00 57.94 108 GLY A N 1
ATOM 869 C CA . GLY A 1 108 ? 29.730 -0.518 -48.329 1.00 57.94 108 GLY A CA 1
ATOM 870 C C . GLY A 1 108 ? 30.030 0.023 -46.923 1.00 57.94 108 GLY A C 1
ATOM 871 O O . GLY A 1 108 ? 31.203 0.152 -46.558 1.00 57.94 108 GLY A O 1
ATOM 872 N N . PRO A 1 109 ? 28.995 0.351 -46.129 1.00 67.19 109 PRO A N 1
ATOM 873 C CA . PRO A 1 109 ? 29.187 0.929 -44.803 1.00 67.19 109 PRO A CA 1
ATOM 874 C C . PRO A 1 109 ? 30.146 0.061 -43.989 1.00 67.19 109 PRO A C 1
ATOM 876 O O . PRO A 1 109 ? 29.997 -1.162 -43.917 1.00 67.19 109 PRO A O 1
ATOM 879 N N . THR A 1 110 ? 31.171 0.690 -43.415 1.00 71.50 110 THR A N 1
ATOM 880 C CA . THR A 1 110 ? 32.132 -0.040 -42.591 1.00 71.50 110 THR A CA 1
ATOM 881 C C . THR A 1 110 ? 31.430 -0.550 -41.328 1.00 71.50 110 THR A C 1
ATOM 883 O O . THR A 1 110 ? 30.422 0.028 -40.912 1.00 71.50 110 THR A O 1
ATOM 886 N N . PRO A 1 111 ? 31.957 -1.578 -40.642 1.00 73.94 111 PRO A N 1
ATOM 887 C CA . PRO A 1 111 ? 31.416 -2.001 -39.348 1.00 73.94 111 PRO A CA 1
ATOM 888 C C . PRO A 1 111 ? 31.272 -0.846 -38.337 1.00 73.94 111 PRO A C 1
ATOM 890 O O . PRO A 1 111 ? 30.344 -0.835 -37.535 1.00 73.94 111 PRO A O 1
ATOM 893 N N . ALA A 1 112 ? 32.145 0.166 -38.412 1.00 74.06 112 ALA A N 1
ATOM 894 C CA . ALA A 1 112 ? 32.072 1.368 -37.582 1.00 74.06 112 ALA A CA 1
ATOM 895 C C . ALA A 1 112 ? 30.976 2.361 -38.018 1.00 74.06 112 ALA A C 1
ATOM 897 O O . ALA A 1 112 ? 30.492 3.135 -37.191 1.00 74.06 112 ALA A O 1
ATOM 898 N N . ASP A 1 113 ? 30.601 2.381 -39.299 1.00 73.06 113 ASP A N 1
ATOM 899 C CA . ASP A 1 113 ? 29.463 3.164 -39.795 1.00 73.06 113 ASP A CA 1
ATOM 900 C C . ASP A 1 113 ? 28.139 2.488 -39.426 1.00 73.06 113 ASP A C 1
ATOM 902 O O . ASP A 1 113 ? 27.231 3.165 -38.950 1.00 73.06 113 ASP A O 1
ATOM 906 N N . LEU A 1 114 ? 28.064 1.157 -39.543 1.00 75.94 114 LEU A N 1
ATOM 907 C CA . LEU A 1 114 ? 26.912 0.363 -39.102 1.00 75.94 114 LEU A CA 1
ATOM 908 C C . LEU A 1 114 ? 26.681 0.509 -37.592 1.00 75.94 114 LEU A C 1
ATOM 910 O O . LEU A 1 114 ? 25.576 0.837 -37.174 1.00 75.94 114 LEU A O 1
ATOM 914 N N . ALA A 1 115 ? 27.733 0.392 -36.774 1.00 76.12 115 ALA A N 1
ATOM 915 C CA . ALA A 1 115 ? 27.629 0.588 -35.327 1.00 76.12 115 ALA A CA 1
ATOM 916 C C . ALA A 1 115 ? 27.174 2.012 -34.947 1.00 76.12 115 ALA A C 1
ATOM 918 O O . ALA A 1 115 ? 26.414 2.196 -33.996 1.00 76.12 115 ALA A O 1
ATOM 919 N N . ARG A 1 116 ? 27.607 3.039 -35.697 1.00 80.06 116 ARG A N 1
ATOM 920 C CA . ARG A 1 116 ? 27.145 4.423 -35.494 1.00 80.06 116 ARG A CA 1
ATOM 921 C C . ARG A 1 116 ? 25.681 4.604 -35.887 1.00 80.06 116 ARG A C 1
ATOM 923 O O . ARG A 1 116 ? 24.961 5.292 -35.167 1.00 80.06 116 ARG A O 1
ATOM 930 N N . GLN A 1 117 ? 25.241 3.999 -36.988 1.00 76.31 117 GLN A N 1
ATOM 931 C CA . GLN A 1 117 ? 23.838 4.027 -37.408 1.00 76.31 117 GLN A CA 1
ATOM 932 C C . GLN A 1 117 ? 22.941 3.318 -36.387 1.00 76.31 117 GLN A C 1
ATOM 934 O O . GLN A 1 117 ? 21.965 3.911 -35.937 1.00 76.31 117 GLN A O 1
ATOM 939 N N . GLU A 1 118 ? 23.325 2.125 -35.928 1.00 80.88 118 GLU A N 1
ATOM 940 C CA . GLU A 1 118 ? 22.608 1.401 -34.870 1.00 80.88 118 GLU A CA 1
ATOM 941 C C . GLU A 1 118 ? 22.508 2.222 -33.577 1.00 80.88 118 GLU A C 1
ATOM 943 O O . GLU A 1 118 ? 21.454 2.262 -32.942 1.00 80.88 118 GLU A O 1
ATOM 948 N N . GLN A 1 119 ? 23.583 2.914 -33.184 1.00 82.38 119 GLN A N 1
ATOM 949 C CA . GLN A 1 119 ? 23.564 3.765 -31.996 1.00 82.38 119 GLN A CA 1
ATOM 950 C C . GLN A 1 119 ? 22.612 4.960 -32.162 1.00 82.38 119 GLN A C 1
ATOM 952 O O . GLN A 1 119 ? 21.834 5.254 -31.257 1.00 82.38 119 GLN A O 1
ATOM 957 N N . GLN A 1 120 ? 22.626 5.620 -33.324 1.00 81.81 120 GLN A N 1
ATOM 958 C CA . GLN A 1 120 ? 21.723 6.737 -33.617 1.00 81.81 120 GLN A CA 1
ATOM 959 C C . GLN A 1 120 ? 20.252 6.305 -33.660 1.00 81.81 120 GLN A C 1
ATOM 961 O O . GLN A 1 120 ? 19.378 7.049 -33.209 1.00 81.81 120 GLN A O 1
ATOM 966 N N . GLU A 1 121 ? 19.966 5.111 -34.181 1.00 81.12 121 GLU A N 1
ATOM 967 C CA . GLU A 1 121 ? 18.623 4.531 -34.151 1.00 81.12 121 GLU A CA 1
ATOM 968 C C . GLU A 1 121 ? 18.179 4.227 -32.719 1.00 81.12 121 GLU A C 1
ATOM 970 O O . GLU A 1 121 ? 17.088 4.644 -32.323 1.00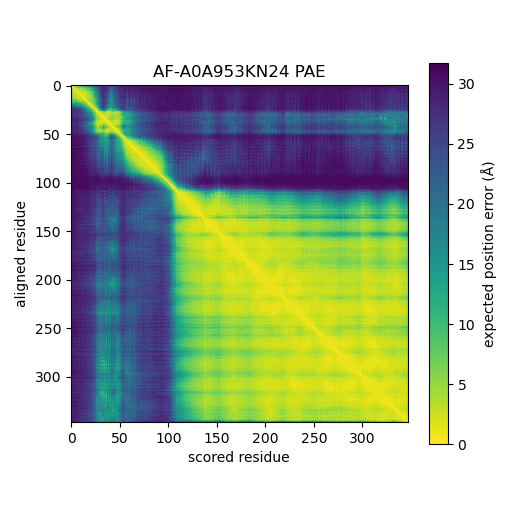 81.12 121 GLU A O 1
ATOM 975 N N . LYS A 1 122 ? 19.036 3.591 -31.909 1.00 80.12 122 LYS A N 1
ATOM 976 C CA . LYS A 1 122 ? 18.756 3.340 -30.485 1.00 80.12 122 LYS A CA 1
ATOM 977 C C . LYS A 1 122 ? 18.471 4.632 -29.724 1.00 80.12 122 LYS A C 1
ATOM 979 O O . LYS A 1 122 ? 17.490 4.684 -28.987 1.00 80.12 122 LYS A O 1
ATOM 984 N N . ASP A 1 123 ? 19.264 5.680 -29.936 1.00 83.50 123 ASP A N 1
ATOM 985 C CA . ASP A 1 123 ? 19.065 6.979 -29.282 1.00 83.50 123 ASP A CA 1
ATOM 986 C C . ASP A 1 123 ? 17.745 7.640 -29.712 1.00 83.50 123 ASP A C 1
ATOM 988 O O . ASP A 1 123 ? 17.056 8.256 -28.894 1.00 83.50 123 ASP A O 1
ATOM 992 N N . ARG A 1 124 ? 17.353 7.489 -30.984 1.00 79.94 124 ARG A N 1
ATOM 993 C CA . ARG A 1 124 ? 16.066 7.985 -31.489 1.00 79.94 124 ARG A CA 1
ATOM 994 C C . ARG A 1 124 ? 14.892 7.263 -30.830 1.00 79.94 124 ARG A C 1
ATOM 996 O O . ARG A 1 124 ? 13.979 7.930 -30.348 1.00 79.94 124 ARG A O 1
ATOM 1003 N N . PHE A 1 125 ? 14.922 5.931 -30.779 1.00 77.00 125 PHE A N 1
ATOM 1004 C CA . PHE A 1 125 ? 13.878 5.149 -30.113 1.00 77.00 125 PHE A CA 1
ATOM 1005 C C . PHE A 1 125 ? 13.819 5.441 -28.614 1.00 77.00 125 PHE A C 1
ATOM 1007 O O . PHE A 1 125 ? 12.732 5.576 -28.059 1.00 77.00 125 PHE A O 1
ATOM 1014 N N . TYR A 1 126 ? 14.970 5.599 -27.958 1.00 81.19 126 TYR A N 1
ATOM 1015 C CA . TYR A 1 126 ? 15.018 5.908 -26.532 1.00 81.19 126 TYR A CA 1
ATOM 1016 C C . TYR A 1 126 ? 14.314 7.236 -26.214 1.00 81.19 126 TYR A C 1
ATOM 1018 O O . TYR A 1 126 ? 13.473 7.271 -25.320 1.00 81.19 126 TYR A O 1
ATOM 1026 N N . LYS A 1 127 ? 14.561 8.296 -27.000 1.00 78.44 127 LYS A N 1
ATOM 1027 C CA . LYS A 1 127 ? 13.856 9.585 -26.855 1.00 78.44 127 LYS A CA 1
ATOM 1028 C C . LYS A 1 127 ? 12.347 9.464 -27.072 1.00 78.44 127 LYS A C 1
ATOM 1030 O O . LYS A 1 127 ? 11.570 10.037 -26.315 1.00 78.44 127 LYS A O 1
ATOM 1035 N N . GLN A 1 128 ? 11.921 8.681 -28.064 1.00 75.69 128 GLN A N 1
ATOM 1036 C CA . GLN A 1 128 ? 10.495 8.418 -28.286 1.00 75.69 128 GLN A CA 1
ATOM 1037 C C . GLN A 1 128 ? 9.857 7.726 -27.076 1.00 75.69 128 GLN A C 1
ATOM 1039 O O . GLN A 1 128 ? 8.755 8.084 -26.666 1.00 75.69 128 GLN A O 1
ATOM 1044 N N . TYR A 1 129 ? 10.546 6.760 -26.466 1.00 77.50 129 TYR A N 1
ATOM 1045 C CA . TYR A 1 129 ? 10.044 6.108 -25.261 1.00 77.50 129 TYR A CA 1
ATOM 1046 C C . TYR A 1 129 ? 10.008 7.034 -24.044 1.00 77.50 129 TYR A C 1
ATOM 1048 O O . TYR A 1 129 ? 9.083 6.913 -23.246 1.00 77.50 129 TYR A O 1
ATOM 1056 N N . GLU A 1 130 ? 10.937 7.983 -23.907 1.00 78.88 130 GLU A N 1
ATOM 1057 C CA . GLU A 1 130 ? 10.860 9.016 -22.863 1.00 78.88 130 GLU A CA 1
ATOM 1058 C C . GLU A 1 130 ? 9.600 9.883 -23.015 1.00 78.88 130 GLU A C 1
ATOM 1060 O O . GLU A 1 130 ? 8.882 10.106 -22.036 1.00 78.88 130 GLU A O 1
ATOM 1065 N N . GLU A 1 131 ? 9.274 10.303 -24.240 1.00 73.69 131 GLU A N 1
ATOM 1066 C CA . GLU A 1 131 ? 8.042 11.049 -24.534 1.00 73.69 131 GLU A CA 1
ATOM 1067 C C . GLU A 1 131 ? 6.782 10.212 -24.271 1.00 73.69 131 GLU A C 1
ATOM 1069 O O . GLU A 1 131 ? 5.799 10.704 -23.709 1.00 73.69 131 GLU A O 1
ATOM 1074 N N . LEU A 1 132 ? 6.795 8.929 -24.643 1.00 72.19 132 LEU A N 1
ATOM 1075 C CA . LEU A 1 132 ? 5.689 8.014 -24.357 1.00 72.19 132 LEU A CA 1
ATOM 1076 C C . LEU A 1 132 ? 5.524 7.786 -22.855 1.00 72.19 132 LEU A C 1
ATOM 1078 O O . LEU A 1 132 ? 4.394 7.769 -22.373 1.00 72.19 132 LEU A O 1
ATOM 1082 N N . LEU A 1 133 ? 6.626 7.644 -22.113 1.00 70.88 133 LEU A N 1
ATOM 1083 C CA . LEU A 1 133 ? 6.609 7.452 -20.666 1.00 70.88 133 LEU A CA 1
ATOM 1084 C C . LEU A 1 133 ? 6.022 8.672 -19.956 1.00 70.88 133 LEU A C 1
ATOM 1086 O O . LEU A 1 133 ? 5.208 8.510 -19.048 1.00 70.88 133 LEU A O 1
ATOM 1090 N N . HIS A 1 134 ? 6.383 9.880 -20.397 1.00 72.81 134 HIS A N 1
ATOM 1091 C CA . HIS A 1 134 ? 5.821 11.127 -19.875 1.00 72.81 134 HIS A CA 1
ATOM 1092 C C . HIS A 1 134 ? 4.295 11.192 -20.047 1.00 72.81 134 HIS A C 1
ATOM 1094 O O . HIS A 1 134 ? 3.584 11.707 -19.188 1.00 72.81 134 HIS A O 1
ATOM 1100 N N . ASN A 1 135 ? 3.780 10.632 -21.142 1.00 74.94 135 ASN A N 1
ATOM 1101 C CA . ASN A 1 135 ? 2.355 10.643 -21.479 1.00 74.94 135 ASN A CA 1
ATOM 1102 C C . ASN A 1 135 ? 1.622 9.346 -21.087 1.00 74.94 135 ASN A C 1
ATOM 1104 O O . ASN A 1 135 ? 0.455 9.153 -21.444 1.00 74.94 135 ASN A O 1
ATOM 1108 N N . ALA A 1 136 ? 2.295 8.428 -20.389 1.00 69.00 136 ALA A N 1
ATOM 1109 C CA . ALA A 1 136 ? 1.767 7.106 -20.101 1.00 69.00 136 ALA A CA 1
ATOM 1110 C C . ALA A 1 136 ? 0.690 7.150 -19.009 1.00 69.00 136 ALA A C 1
ATOM 1112 O O . ALA A 1 136 ? 0.967 7.354 -17.824 1.00 69.00 136 ALA A O 1
ATOM 1113 N N . ASN A 1 137 ? -0.544 6.839 -19.407 1.00 70.06 137 ASN A N 1
ATOM 1114 C CA . ASN A 1 137 ? -1.664 6.684 -18.487 1.00 70.06 137 ASN A CA 1
ATOM 1115 C C . ASN A 1 137 ? -1.660 5.266 -17.898 1.00 70.06 137 ASN A C 1
ATOM 1117 O O . ASN A 1 137 ? -2.032 4.304 -18.574 1.00 70.06 137 ASN A O 1
ATOM 1121 N N . GLY A 1 138 ? -1.240 5.142 -16.639 1.00 69.62 138 GLY A N 1
ATOM 1122 C CA . GLY A 1 138 ? -1.339 3.911 -15.851 1.00 69.62 138 GLY A CA 1
ATOM 1123 C C . GLY A 1 138 ? -0.074 3.047 -15.805 1.00 69.62 138 GLY A C 1
ATOM 1124 O O . GLY A 1 138 ? 0.771 3.058 -16.700 1.00 69.62 138 GLY A O 1
ATOM 1125 N N . LEU A 1 139 ? 0.026 2.258 -14.732 1.00 75.81 139 LEU A N 1
ATOM 1126 C CA . LEU A 1 139 ? 1.217 1.478 -14.378 1.00 75.81 139 LEU A CA 1
ATOM 1127 C C . LEU A 1 139 ? 1.584 0.410 -15.419 1.00 75.81 139 LEU A C 1
ATOM 1129 O O . LEU A 1 139 ? 2.762 0.226 -15.703 1.00 75.81 139 LEU A O 1
ATOM 1133 N N . SER A 1 140 ? 0.604 -0.260 -16.033 1.00 77.75 140 SER A N 1
ATOM 1134 C CA . SER A 1 140 ? 0.868 -1.290 -17.052 1.00 77.75 140 SER A CA 1
ATOM 1135 C C . SER A 1 140 ? 1.532 -0.718 -18.306 1.00 77.75 140 SER A C 1
ATOM 1137 O O . SER A 1 140 ? 2.452 -1.327 -18.846 1.00 77.75 140 SER A O 1
ATOM 1139 N N . ASN A 1 141 ? 1.116 0.474 -18.741 1.00 71.56 141 ASN A N 1
ATOM 1140 C CA . ASN A 1 141 ? 1.716 1.151 -19.891 1.00 71.56 141 ASN A CA 1
ATOM 1141 C C . ASN A 1 141 ? 3.133 1.626 -19.565 1.00 71.56 141 ASN A C 1
ATOM 1143 O O . ASN A 1 141 ? 4.050 1.408 -20.352 1.00 71.56 141 ASN A O 1
ATOM 1147 N N . GLN A 1 142 ? 3.329 2.199 -18.372 1.00 76.69 142 GLN A N 1
ATOM 1148 C CA . GLN A 1 142 ? 4.659 2.580 -17.893 1.00 76.69 142 GLN A CA 1
ATOM 1149 C C . GLN A 1 142 ? 5.598 1.366 -17.820 1.00 76.69 142 GLN A C 1
ATOM 1151 O O . GLN A 1 142 ? 6.741 1.464 -18.256 1.00 76.69 142 GLN A O 1
ATOM 1156 N N . ALA A 1 143 ? 5.116 0.211 -17.343 1.00 77.50 143 ALA A N 1
ATOM 1157 C CA . ALA A 1 143 ? 5.887 -1.031 -17.300 1.00 77.50 143 ALA A CA 1
ATOM 1158 C C . ALA A 1 143 ? 6.317 -1.512 -18.692 1.00 77.50 143 ALA A C 1
ATOM 1160 O O . ALA A 1 143 ? 7.475 -1.884 -18.872 1.00 77.50 143 ALA A O 1
ATOM 1161 N N . LEU A 1 144 ? 5.407 -1.502 -19.674 1.00 77.94 144 LEU A N 1
ATOM 1162 C CA . LEU A 1 144 ? 5.727 -1.886 -21.051 1.00 77.94 144 LEU A CA 1
ATOM 1163 C C . LEU A 1 144 ? 6.794 -0.960 -21.644 1.00 77.94 144 LEU A C 1
ATOM 1165 O O . LEU A 1 144 ? 7.814 -1.442 -22.126 1.00 77.94 144 LEU A O 1
ATOM 1169 N N . ILE A 1 145 ? 6.602 0.358 -21.532 1.00 75.12 145 ILE A N 1
ATOM 1170 C CA . ILE A 1 145 ? 7.536 1.359 -22.065 1.00 75.12 145 ILE A CA 1
ATOM 1171 C C . ILE A 1 145 ? 8.917 1.219 -21.416 1.00 75.12 145 ILE A C 1
ATOM 1173 O O . ILE A 1 145 ? 9.920 1.112 -22.115 1.00 75.12 145 ILE A O 1
ATOM 1177 N N . LEU A 1 146 ? 8.982 1.152 -20.084 1.00 77.75 146 LEU A N 1
ATOM 1178 C CA . LEU A 1 146 ? 10.249 1.006 -19.362 1.00 77.75 146 LEU A CA 1
ATOM 1179 C C . LEU A 1 146 ? 10.929 -0.339 -19.643 1.00 77.75 146 LEU A C 1
ATOM 1181 O O . LEU A 1 146 ? 12.157 -0.395 -19.679 1.00 77.75 146 LEU A O 1
ATOM 1185 N N . SER A 1 147 ? 10.166 -1.411 -19.877 1.00 79.19 147 SER A N 1
ATOM 1186 C CA . SER A 1 147 ? 10.733 -2.695 -20.292 1.00 79.19 147 SER A CA 1
ATOM 1187 C C . SER A 1 147 ? 11.394 -2.600 -21.667 1.00 79.19 147 SER A C 1
ATOM 1189 O O . SER A 1 147 ? 12.498 -3.118 -21.827 1.00 79.19 147 SER A O 1
ATOM 1191 N N . GLU A 1 148 ? 10.778 -1.912 -22.632 1.00 83.25 148 GLU A N 1
ATOM 1192 C CA . GLU A 1 148 ? 11.382 -1.686 -23.952 1.00 83.25 148 GLU A CA 1
ATOM 1193 C C . GLU A 1 148 ? 12.608 -0.765 -23.872 1.00 83.25 148 GLU A C 1
ATOM 1195 O O . GLU A 1 148 ? 13.643 -1.070 -24.466 1.00 83.25 148 GLU A O 1
ATOM 1200 N N . MET A 1 149 ? 12.556 0.295 -23.056 1.00 81.69 149 MET A N 1
ATOM 1201 C CA . MET A 1 149 ? 13.726 1.142 -22.781 1.00 81.69 149 MET A CA 1
ATOM 1202 C C . MET A 1 149 ? 14.888 0.333 -22.195 1.00 81.69 149 MET A C 1
ATOM 1204 O O . MET A 1 149 ? 16.024 0.480 -22.641 1.00 81.69 149 MET A O 1
ATOM 1208 N N . TYR A 1 150 ? 14.606 -0.549 -21.231 1.00 83.88 150 TYR A N 1
ATOM 1209 C CA . TYR A 1 150 ? 15.621 -1.387 -20.594 1.00 83.88 150 TYR A CA 1
ATOM 1210 C C . TYR A 1 150 ? 16.219 -2.422 -21.557 1.00 83.88 150 TYR A C 1
ATOM 1212 O O . TYR A 1 150 ? 17.424 -2.652 -21.527 1.00 83.88 150 TYR A O 1
ATOM 1220 N N . LYS A 1 151 ? 15.410 -3.013 -22.450 1.00 83.62 151 LYS A N 1
ATOM 1221 C CA . LYS A 1 151 ? 15.903 -3.921 -23.503 1.00 83.62 151 LYS A CA 1
ATOM 1222 C C . LYS A 1 151 ? 16.808 -3.204 -24.501 1.00 83.62 151 LYS A C 1
ATOM 1224 O O . LYS A 1 151 ? 17.822 -3.764 -24.910 1.00 83.62 151 LYS A O 1
ATOM 1229 N N . LEU A 1 152 ? 16.444 -1.983 -24.898 1.00 82.50 152 LEU A N 1
ATOM 1230 C CA . LEU A 1 152 ? 17.242 -1.175 -25.821 1.00 82.50 152 LEU A CA 1
ATOM 1231 C C . LEU A 1 152 ? 18.577 -0.756 -25.210 1.00 82.50 152 LEU A C 1
ATOM 1233 O O . LEU A 1 152 ? 19.614 -0.814 -25.876 1.00 82.50 152 LEU A O 1
ATOM 1237 N N . ARG A 1 153 ? 18.537 -0.307 -23.954 1.00 82.31 153 ARG A N 1
ATOM 1238 C CA . ARG A 1 153 ? 19.702 0.159 -23.212 1.00 82.31 153 ARG A CA 1
ATOM 1239 C C . ARG A 1 153 ? 19.546 -0.188 -21.729 1.00 82.31 153 ARG A C 1
ATOM 1241 O O . ARG A 1 153 ? 18.914 0.577 -20.994 1.00 82.31 153 ARG A O 1
ATOM 1248 N N . PRO A 1 154 ? 20.157 -1.294 -21.270 1.00 84.19 154 PRO A N 1
ATOM 1249 C CA . PRO A 1 154 ? 20.169 -1.638 -19.858 1.00 84.19 154 PRO A CA 1
ATOM 1250 C C . PRO A 1 154 ? 20.779 -0.503 -19.034 1.00 84.19 154 PRO A C 1
ATOM 1252 O O . PRO A 1 154 ? 21.875 -0.022 -19.323 1.00 84.19 154 PRO A O 1
ATOM 1255 N N . ASN A 1 155 ? 20.033 -0.044 -18.037 1.00 81.38 155 ASN A N 1
ATOM 1256 C CA . ASN A 1 155 ? 20.433 1.020 -17.127 1.00 81.38 155 ASN A CA 1
ATOM 1257 C C . ASN A 1 155 ? 19.743 0.798 -15.781 1.00 81.38 155 ASN A C 1
ATOM 1259 O O . ASN A 1 155 ? 18.528 0.577 -15.735 1.00 81.38 155 ASN A O 1
ATOM 1263 N N . ASP A 1 156 ? 20.506 0.913 -14.700 1.00 78.75 156 ASP A N 1
ATOM 1264 C CA . ASP A 1 156 ? 20.041 0.660 -13.342 1.00 78.75 156 ASP A CA 1
ATOM 1265 C C . ASP A 1 156 ? 18.913 1.615 -12.925 1.00 78.75 156 ASP A C 1
ATOM 1267 O O . ASP A 1 156 ? 17.951 1.194 -12.286 1.00 78.75 156 ASP A O 1
ATOM 1271 N N . THR A 1 157 ? 18.929 2.874 -13.380 1.00 78.00 157 THR A N 1
ATOM 1272 C CA . THR A 1 157 ? 17.843 3.832 -13.096 1.00 78.00 157 THR A CA 1
ATOM 1273 C C . THR A 1 157 ? 16.509 3.393 -13.704 1.00 78.00 157 THR A C 1
ATOM 1275 O O . THR A 1 157 ? 15.455 3.521 -13.076 1.00 78.00 157 THR A O 1
ATOM 1278 N N . VAL A 1 158 ? 16.533 2.875 -14.936 1.00 80.12 158 VAL A N 1
ATOM 1279 C CA . VAL A 1 158 ? 15.332 2.367 -15.622 1.00 80.12 158 VAL A CA 1
ATOM 1280 C C . VAL A 1 158 ? 14.861 1.085 -14.944 1.00 80.12 158 VAL A C 1
ATOM 1282 O O . VAL A 1 158 ? 13.670 0.933 -14.678 1.00 80.12 158 VAL A O 1
ATOM 1285 N N . ALA A 1 159 ? 15.795 0.198 -14.605 1.00 81.38 159 ALA A N 1
ATOM 1286 C CA . ALA A 1 159 ? 15.506 -1.055 -13.929 1.00 81.38 159 ALA A CA 1
ATOM 1287 C C . ALA A 1 159 ? 14.915 -0.848 -12.525 1.00 81.38 159 ALA A C 1
ATOM 1289 O O . ALA A 1 159 ? 13.951 -1.523 -12.174 1.00 81.38 159 ALA A O 1
ATOM 1290 N N . LEU A 1 160 ? 15.397 0.128 -11.751 1.00 81.25 160 LEU A N 1
ATOM 1291 C CA . LEU A 1 160 ? 14.839 0.461 -10.437 1.00 81.25 160 LEU A CA 1
ATOM 1292 C C . LEU A 1 160 ? 13.425 1.056 -10.541 1.00 81.25 160 LEU A C 1
ATOM 1294 O O . LEU A 1 160 ? 12.538 0.692 -9.767 1.00 81.25 160 LEU A O 1
ATOM 1298 N N . ARG A 1 161 ? 13.168 1.920 -11.534 1.00 83.00 161 ARG A N 1
ATOM 1299 C CA . ARG A 1 161 ? 11.806 2.418 -11.815 1.00 83.00 161 ARG A CA 1
ATOM 1300 C C . ARG A 1 161 ? 10.865 1.280 -12.206 1.00 83.00 161 ARG A C 1
ATOM 1302 O O . ARG A 1 161 ? 9.742 1.208 -11.709 1.00 83.00 161 ARG A O 1
ATOM 1309 N N . LEU A 1 162 ? 11.335 0.381 -13.068 1.00 83.06 162 LEU A N 1
ATOM 1310 C CA . LEU A 1 162 ? 10.583 -0.789 -13.504 1.00 83.06 162 LEU A CA 1
ATOM 1311 C C . LEU A 1 162 ? 10.292 -1.736 -12.328 1.00 83.06 162 LEU A C 1
ATOM 1313 O O . LEU A 1 162 ? 9.160 -2.193 -12.186 1.00 83.06 162 LEU A O 1
ATOM 1317 N N . PHE A 1 163 ? 11.264 -1.944 -11.435 1.00 84.38 163 PHE A N 1
ATOM 1318 C CA . PHE A 1 163 ? 11.104 -2.704 -10.194 1.00 84.38 163 PHE A CA 1
ATOM 1319 C C . PHE A 1 163 ? 9.988 -2.124 -9.312 1.00 84.38 163 PHE A C 1
ATOM 1321 O O . PHE A 1 163 ? 9.097 -2.859 -8.885 1.00 84.38 163 PHE A O 1
ATOM 1328 N N . GLY A 1 164 ? 9.968 -0.803 -9.105 1.00 81.31 164 GLY A N 1
ATOM 1329 C CA . GLY A 1 164 ? 8.909 -0.135 -8.339 1.00 81.31 164 GLY A CA 1
ATOM 1330 C C . GLY A 1 164 ? 7.517 -0.271 -8.969 1.00 81.31 164 GLY A C 1
ATOM 1331 O O . GLY A 1 164 ? 6.526 -0.464 -8.263 1.00 81.31 164 GLY A O 1
ATOM 1332 N N . ILE A 1 165 ? 7.416 -0.224 -10.300 1.00 82.38 165 ILE A N 1
ATOM 1333 C CA . ILE A 1 165 ? 6.140 -0.445 -10.998 1.00 82.38 165 ILE A CA 1
ATOM 1334 C C . ILE A 1 165 ? 5.694 -1.902 -10.875 1.00 82.38 165 ILE A C 1
ATOM 1336 O O . ILE A 1 165 ? 4.521 -2.159 -10.610 1.00 82.38 165 ILE A O 1
ATOM 1340 N N . TYR A 1 166 ? 6.610 -2.860 -11.020 1.00 86.25 166 TYR A N 1
ATOM 1341 C CA . TYR A 1 166 ? 6.301 -4.273 -10.815 1.00 86.25 166 TYR A CA 1
ATOM 1342 C C . TYR A 1 166 ? 5.856 -4.571 -9.386 1.00 86.25 166 TYR A C 1
ATOM 1344 O O . TYR A 1 166 ? 4.917 -5.348 -9.219 1.00 86.25 166 TYR A O 1
ATOM 1352 N N . ALA A 1 167 ? 6.415 -3.886 -8.386 1.00 82.44 167 ALA A N 1
ATOM 1353 C CA . ALA A 1 167 ? 5.929 -3.967 -7.013 1.00 82.44 167 ALA A CA 1
ATOM 1354 C C . ALA A 1 167 ? 4.461 -3.540 -6.896 1.00 82.44 167 ALA A C 1
ATOM 1356 O O . ALA A 1 167 ? 3.649 -4.282 -6.345 1.00 82.44 167 ALA A O 1
ATOM 1357 N N . LYS A 1 168 ? 4.098 -2.392 -7.483 1.00 81.38 168 LYS A N 1
ATOM 1358 C CA . LYS A 1 168 ? 2.711 -1.894 -7.497 1.00 81.38 168 LYS A CA 1
ATOM 1359 C C . LYS A 1 168 ? 1.752 -2.793 -8.281 1.00 81.38 168 LYS A C 1
ATOM 1361 O O . LYS A 1 168 ? 0.573 -2.862 -7.959 1.00 81.38 168 LYS A O 1
ATOM 1366 N N . LEU A 1 169 ? 2.242 -3.466 -9.320 1.00 81.00 169 LEU A N 1
ATOM 1367 C CA . LEU A 1 169 ? 1.460 -4.409 -10.126 1.00 81.00 169 LEU A CA 1
ATOM 1368 C C . LEU A 1 169 ? 1.411 -5.826 -9.528 1.00 81.00 169 LEU A C 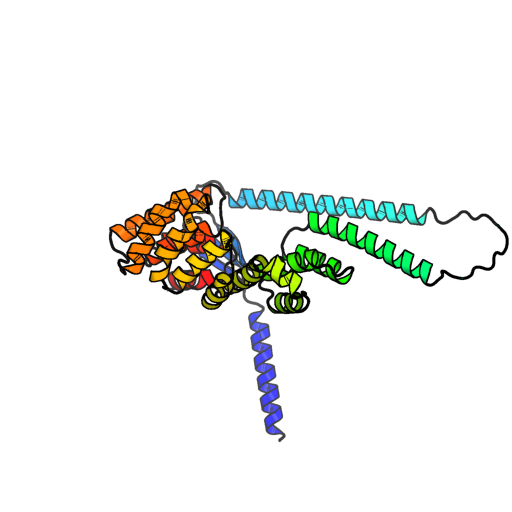1
ATOM 1370 O O . LEU A 1 169 ? 0.726 -6.684 -10.079 1.00 81.00 169 LEU A O 1
ATOM 1374 N N . GLY A 1 170 ? 2.151 -6.102 -8.450 1.00 82.75 170 GLY A N 1
ATOM 1375 C CA . GLY A 1 170 ? 2.251 -7.442 -7.867 1.00 82.75 170 GLY A CA 1
ATOM 1376 C C . GLY A 1 170 ? 3.027 -8.457 -8.720 1.00 82.75 170 GLY A C 1
ATOM 1377 O O . GLY A 1 170 ? 2.847 -9.661 -8.550 1.00 82.75 170 GLY A O 1
ATOM 1378 N N . ARG A 1 171 ? 3.891 -8.005 -9.638 1.00 83.69 171 ARG A N 1
ATOM 1379 C CA . ARG A 1 171 ? 4.650 -8.855 -10.576 1.00 83.69 171 ARG A CA 1
ATOM 1380 C C . ARG A 1 171 ? 5.946 -9.389 -9.951 1.00 83.69 171 ARG A C 1
ATOM 1382 O O . ARG A 1 171 ? 7.043 -8.950 -10.285 1.00 83.69 171 ARG A O 1
ATOM 1389 N N . GLU A 1 172 ? 5.805 -10.345 -9.035 1.00 88.69 172 GLU A N 1
ATOM 1390 C CA . GLU A 1 172 ? 6.909 -10.915 -8.241 1.00 88.69 172 GLU A CA 1
ATOM 1391 C C . GLU A 1 172 ? 8.077 -11.454 -9.068 1.00 88.69 172 GLU A C 1
ATOM 1393 O O . GLU A 1 172 ? 9.227 -11.099 -8.825 1.00 88.69 172 GLU A O 1
ATOM 1398 N N . GLU A 1 173 ? 7.786 -12.307 -10.049 1.00 90.00 173 GLU A N 1
ATOM 1399 C CA . GLU A 1 173 ? 8.814 -12.971 -10.856 1.00 90.00 173 GLU A CA 1
ATOM 1400 C C . GLU A 1 173 ? 9.643 -11.960 -11.652 1.00 90.00 173 GLU A C 1
ATOM 1402 O O . GLU A 1 173 ? 10.845 -12.128 -11.853 1.00 90.00 173 GLU A O 1
ATOM 1407 N N . ASP A 1 174 ? 9.013 -10.874 -12.095 1.00 91.44 174 ASP A N 1
ATOM 1408 C CA . ASP A 1 174 ? 9.701 -9.797 -12.791 1.00 91.44 174 ASP A CA 1
ATOM 1409 C C . ASP A 1 174 ? 10.580 -8.968 -11.852 1.00 91.44 174 ASP A C 1
ATOM 1411 O O . ASP A 1 174 ? 11.691 -8.592 -12.230 1.00 91.44 174 ASP A O 1
ATOM 1415 N N . MET A 1 175 ? 10.121 -8.723 -10.621 1.00 91.69 175 MET A N 1
ATOM 1416 C CA . MET A 1 175 ? 10.940 -8.087 -9.587 1.00 91.69 175 MET A CA 1
ATOM 1417 C C . MET A 1 175 ? 12.161 -8.935 -9.239 1.00 91.69 175 MET A C 1
ATOM 1419 O O . MET A 1 175 ? 13.258 -8.394 -9.142 1.00 91.69 175 MET A O 1
ATOM 1423 N N . ASP A 1 176 ? 11.994 -10.250 -9.084 1.00 93.44 176 ASP A N 1
ATOM 1424 C CA . ASP A 1 176 ? 13.092 -11.168 -8.766 1.00 93.44 176 ASP A CA 1
ATOM 1425 C C . ASP A 1 176 ? 14.140 -11.196 -9.888 1.00 93.44 176 ASP A C 1
ATOM 1427 O O . ASP A 1 176 ? 15.340 -11.088 -9.629 1.00 93.44 176 ASP A O 1
ATOM 1431 N N . ARG A 1 177 ? 13.692 -11.238 -11.151 1.00 91.56 177 ARG A N 1
ATOM 1432 C CA . ARG A 1 177 ? 14.579 -11.143 -12.321 1.00 91.56 177 ARG A CA 1
ATOM 1433 C C . ARG A 1 177 ? 15.377 -9.841 -12.349 1.00 91.56 177 ARG A C 1
ATOM 1435 O O . ARG A 1 177 ? 16.582 -9.889 -12.582 1.00 91.56 177 ARG A O 1
ATOM 1442 N N . LEU A 1 178 ? 14.734 -8.699 -12.094 1.00 90.31 178 LEU A N 1
ATOM 1443 C CA . LEU A 1 178 ? 15.432 -7.411 -12.030 1.00 90.31 178 LEU A CA 1
ATOM 1444 C C . LEU A 1 178 ? 16.399 -7.352 -10.849 1.00 90.31 178 LEU A C 1
ATOM 1446 O O . LEU A 1 178 ? 17.547 -6.955 -11.022 1.00 90.31 178 LEU A O 1
ATOM 1450 N N . ASN A 1 179 ? 15.979 -7.809 -9.672 1.00 90.75 179 ASN A N 1
ATOM 1451 C CA . ASN A 1 179 ? 16.812 -7.782 -8.476 1.00 90.75 179 ASN A CA 1
ATOM 1452 C C . ASN A 1 179 ? 18.092 -8.618 -8.645 1.00 90.75 179 ASN A C 1
ATOM 1454 O O . ASN A 1 179 ? 19.165 -8.192 -8.237 1.00 90.75 179 ASN A O 1
ATOM 1458 N N . LYS A 1 180 ? 18.003 -9.772 -9.323 1.00 92.31 180 LYS A N 1
ATOM 1459 C CA . LYS A 1 180 ? 19.163 -10.610 -9.681 1.00 92.31 180 LYS A CA 1
ATOM 1460 C C . LYS A 1 180 ? 20.110 -9.958 -10.690 1.00 92.31 180 LYS A C 1
ATOM 1462 O O . LYS A 1 180 ? 21.261 -10.374 -10.781 1.00 92.31 180 LYS A O 1
ATOM 1467 N N . SER A 1 181 ? 19.632 -8.981 -11.460 1.00 90.00 181 SER A N 1
ATOM 1468 C CA . SER A 1 181 ? 20.455 -8.235 -12.417 1.00 90.00 181 SER A CA 1
ATOM 1469 C C . SER A 1 181 ? 21.216 -7.068 -11.782 1.00 90.00 181 SER A C 1
ATOM 1471 O O . SER A 1 181 ? 22.176 -6.583 -12.376 1.00 90.00 181 SER A O 1
ATOM 1473 N N . PHE A 1 182 ? 20.819 -6.625 -10.583 1.00 88.81 182 PHE A N 1
ATOM 1474 C CA . PHE A 1 182 ? 21.484 -5.525 -9.894 1.00 88.81 182 PHE A CA 1
ATOM 1475 C C . PHE A 1 182 ? 22.850 -5.938 -9.349 1.00 88.81 182 PHE A C 1
ATOM 1477 O O . PHE A 1 182 ? 23.034 -7.026 -8.801 1.00 88.81 182 PHE A O 1
ATOM 1484 N N . SER A 1 183 ? 23.813 -5.024 -9.454 1.00 90.31 183 SER A N 1
ATOM 1485 C CA . SER A 1 183 ? 25.102 -5.176 -8.786 1.00 90.31 183 SER A CA 1
ATOM 1486 C C . SER A 1 183 ? 24.953 -5.020 -7.268 1.00 90.31 183 SER A C 1
ATOM 1488 O O . SER A 1 183 ? 24.049 -4.342 -6.776 1.00 90.31 183 SER A O 1
ATOM 1490 N N . ALA A 1 184 ? 25.871 -5.613 -6.501 1.00 92.25 184 ALA A N 1
ATOM 1491 C CA . ALA A 1 184 ? 25.849 -5.510 -5.041 1.00 92.25 184 ALA A CA 1
ATOM 1492 C C . ALA A 1 184 ? 25.970 -4.056 -4.544 1.00 92.25 184 ALA A C 1
ATOM 1494 O O . ALA A 1 184 ? 25.308 -3.688 -3.575 1.00 92.25 184 ALA A O 1
ATOM 1495 N N . SER A 1 185 ? 26.770 -3.222 -5.220 1.00 91.75 185 SER A N 1
ATOM 1496 C CA . SER A 1 185 ? 26.899 -1.795 -4.897 1.00 91.75 185 SER A CA 1
ATOM 1497 C C . SER A 1 185 ? 25.597 -1.041 -5.154 1.00 91.75 185 SER A C 1
ATOM 1499 O O . SER A 1 185 ? 25.157 -0.285 -4.294 1.00 91.75 185 SER A O 1
ATOM 1501 N N . PHE A 1 186 ? 24.925 -1.314 -6.276 1.00 89.25 186 PHE A N 1
ATOM 1502 C CA . PHE A 1 186 ? 23.643 -0.688 -6.589 1.00 89.25 186 PHE A CA 1
ATOM 1503 C C . PHE A 1 186 ? 22.557 -1.054 -5.569 1.00 89.25 186 PHE A C 1
ATOM 1505 O O . PHE A 1 186 ? 21.783 -0.193 -5.148 1.00 89.25 186 PHE A O 1
ATOM 1512 N N . ILE A 1 187 ? 22.522 -2.319 -5.129 1.00 88.75 187 ILE A N 1
ATOM 1513 C CA . ILE A 1 187 ? 21.607 -2.770 -4.071 1.00 88.75 187 ILE A CA 1
ATOM 1514 C C . ILE A 1 187 ? 21.898 -2.043 -2.756 1.00 88.75 187 ILE A C 1
ATOM 1516 O O . ILE A 1 187 ? 20.959 -1.635 -2.079 1.00 88.75 187 ILE A O 1
ATOM 1520 N N . ALA A 1 188 ? 23.170 -1.871 -2.390 1.00 89.44 188 ALA A N 1
ATOM 1521 C CA . ALA A 1 188 ? 23.546 -1.171 -1.163 1.00 89.44 188 ALA A CA 1
ATOM 1522 C C . ALA A 1 188 ? 23.132 0.312 -1.194 1.00 89.44 188 ALA A C 1
ATOM 1524 O O . ALA A 1 188 ? 22.594 0.813 -0.211 1.00 89.44 188 ALA A O 1
ATOM 1525 N N . GLU A 1 189 ? 23.316 0.991 -2.328 1.00 87.06 189 GLU A N 1
ATOM 1526 C CA . GLU A 1 189 ? 22.923 2.396 -2.515 1.00 87.06 189 GLU A CA 1
ATOM 1527 C C . GLU A 1 189 ? 21.400 2.598 -2.519 1.00 87.06 189 GLU A C 1
ATOM 1529 O O . GLU A 1 189 ? 20.908 3.621 -2.051 1.00 87.06 189 GLU A O 1
ATOM 1534 N N . ASN A 1 190 ? 20.640 1.615 -3.014 1.00 85.12 190 ASN A N 1
ATOM 1535 C CA . ASN A 1 190 ? 19.180 1.684 -3.159 1.00 85.12 190 ASN A CA 1
ATOM 1536 C C . ASN A 1 190 ? 18.443 0.756 -2.183 1.00 85.12 190 ASN A C 1
ATOM 1538 O O . ASN A 1 190 ? 17.303 0.354 -2.430 1.00 85.12 190 ASN A O 1
ATOM 1542 N N . HIS A 1 191 ? 19.099 0.410 -1.076 1.00 89.44 191 HIS A N 1
ATOM 1543 C CA . HIS A 1 191 ? 18.668 -0.618 -0.135 1.00 89.44 191 HIS A CA 1
ATOM 1544 C C . HIS A 1 191 ? 17.218 -0.437 0.329 1.00 89.44 191 HIS A C 1
ATOM 1546 O O . HIS A 1 191 ? 16.390 -1.340 0.191 1.00 89.44 191 HIS A O 1
ATOM 1552 N N . ASP A 1 192 ? 16.894 0.757 0.821 1.00 83.94 192 ASP A N 1
ATOM 1553 C CA . ASP A 1 192 ? 15.585 1.060 1.397 1.00 83.94 192 ASP A CA 1
ATOM 1554 C C . ASP A 1 192 ? 14.478 1.061 0.329 1.00 83.94 192 ASP A C 1
ATOM 1556 O O . ASP A 1 192 ? 13.379 0.566 0.577 1.00 83.94 192 ASP A O 1
ATOM 1560 N N . ILE A 1 193 ? 14.786 1.508 -0.895 1.00 86.81 193 ILE A N 1
ATOM 1561 C CA . ILE A 1 193 ? 13.856 1.493 -2.036 1.00 86.81 193 ILE A CA 1
ATOM 1562 C C . ILE A 1 193 ? 13.529 0.052 -2.443 1.00 86.81 193 ILE A C 1
ATOM 1564 O O . ILE A 1 193 ? 12.364 -0.290 -2.662 1.00 86.81 193 ILE A O 1
ATOM 1568 N N . ILE A 1 194 ? 14.547 -0.809 -2.532 1.00 86.69 194 ILE A N 1
ATOM 1569 C CA . ILE A 1 194 ? 14.375 -2.212 -2.927 1.00 86.69 194 ILE A CA 1
ATOM 1570 C C . ILE A 1 194 ? 13.527 -2.954 -1.889 1.00 86.69 194 ILE A C 1
ATOM 1572 O O . ILE A 1 194 ? 12.557 -3.628 -2.250 1.00 86.69 194 ILE A O 1
ATOM 1576 N N . TRP A 1 195 ? 13.837 -2.805 -0.597 1.00 92.19 195 TRP A N 1
ATOM 1577 C CA . TRP A 1 195 ? 13.062 -3.451 0.465 1.00 92.19 195 TRP A CA 1
ATOM 1578 C C . TRP A 1 195 ? 11.656 -2.871 0.620 1.00 92.19 195 TRP A C 1
ATOM 1580 O O . TRP A 1 195 ? 10.721 -3.640 0.858 1.00 92.19 195 TRP A O 1
ATOM 1590 N N . SER A 1 196 ? 11.472 -1.566 0.400 1.00 89.31 196 SER A N 1
ATOM 1591 C CA . SER A 1 196 ? 10.144 -0.947 0.319 1.00 89.31 196 SER A CA 1
ATOM 1592 C C . SER A 1 196 ? 9.317 -1.557 -0.814 1.00 89.31 196 SER A C 1
ATOM 1594 O O . SER A 1 196 ? 8.166 -1.934 -0.600 1.00 89.31 196 SER A O 1
ATOM 1596 N N . GLY A 1 197 ? 9.909 -1.781 -1.994 1.00 87.62 197 GLY A N 1
ATOM 1597 C CA . GLY A 1 197 ? 9.231 -2.453 -3.105 1.00 87.62 197 GLY A CA 1
ATOM 1598 C C . GLY A 1 197 ? 8.784 -3.880 -2.764 1.00 87.62 197 GLY A C 1
ATOM 1599 O O . GLY A 1 197 ? 7.626 -4.235 -2.998 1.00 87.62 197 GLY A O 1
ATOM 1600 N N . TRP A 1 198 ? 9.657 -4.690 -2.155 1.00 92.81 198 TRP A N 1
ATOM 1601 C CA . TRP A 1 198 ? 9.303 -6.045 -1.702 1.00 92.81 198 TRP A CA 1
ATOM 1602 C C . TRP A 1 198 ? 8.206 -6.047 -0.629 1.00 92.81 198 TRP A C 1
ATOM 1604 O O . TRP A 1 198 ? 7.277 -6.864 -0.684 1.00 92.81 198 TRP A O 1
ATOM 1614 N N . GLY A 1 199 ? 8.281 -5.114 0.321 1.00 90.38 199 GLY A N 1
ATOM 1615 C CA . GLY A 1 199 ? 7.259 -4.926 1.346 1.00 90.38 199 GLY A CA 1
ATOM 1616 C C . GLY A 1 199 ? 5.916 -4.508 0.752 1.00 90.38 199 GLY A C 1
ATOM 1617 O O . GLY A 1 199 ? 4.904 -5.149 1.028 1.00 90.38 199 GLY A O 1
ATOM 1618 N N . HIS A 1 200 ? 5.904 -3.521 -0.144 1.00 90.31 200 HIS A N 1
ATOM 1619 C CA . HIS A 1 200 ? 4.692 -3.034 -0.799 1.00 90.31 200 HIS A CA 1
ATOM 1620 C C . HIS A 1 200 ? 4.011 -4.110 -1.646 1.00 90.31 200 HIS A C 1
ATOM 1622 O O . HIS A 1 200 ? 2.803 -4.322 -1.526 1.00 90.31 200 HIS A O 1
ATOM 1628 N N . LYS A 1 201 ? 4.783 -4.852 -2.448 1.00 92.62 201 LYS A N 1
ATOM 1629 C CA . LYS A 1 201 ? 4.266 -6.000 -3.202 1.00 92.62 201 LYS A CA 1
ATOM 1630 C C . LYS A 1 201 ? 3.603 -7.011 -2.270 1.00 92.62 201 LYS A C 1
ATOM 1632 O O . LYS A 1 201 ? 2.509 -7.499 -2.554 1.00 92.62 201 LYS A O 1
ATOM 1637 N N . SER A 1 202 ? 4.266 -7.343 -1.161 1.00 92.75 202 SER A N 1
ATOM 1638 C CA . SER A 1 202 ? 3.746 -8.299 -0.174 1.00 92.75 202 SER A CA 1
ATOM 1639 C C . SER A 1 202 ? 2.465 -7.782 0.483 1.00 92.75 202 SER A C 1
ATOM 1641 O O . SER A 1 202 ? 1.533 -8.545 0.729 1.00 92.75 202 SER A O 1
ATOM 1643 N N . TYR A 1 203 ? 2.378 -6.469 0.694 1.00 91.94 203 TYR A N 1
ATOM 1644 C CA . TYR A 1 203 ? 1.198 -5.826 1.251 1.00 91.94 203 TYR A CA 1
ATOM 1645 C C . TYR A 1 203 ? 0.003 -5.931 0.298 1.00 91.94 203 TYR A C 1
ATOM 1647 O O . TYR A 1 203 ? -1.077 -6.343 0.719 1.00 91.94 203 TYR A O 1
ATOM 1655 N N . ILE A 1 204 ? 0.203 -5.645 -0.995 1.00 86.62 204 ILE A N 1
ATOM 1656 C CA . ILE A 1 204 ? -0.830 -5.819 -2.031 1.00 86.62 204 ILE A CA 1
ATOM 1657 C C . ILE A 1 204 ? -1.290 -7.277 -2.107 1.00 86.62 204 ILE A C 1
ATOM 1659 O O . ILE A 1 204 ? -2.480 -7.533 -2.272 1.00 86.62 204 ILE A O 1
ATOM 1663 N N . ALA A 1 205 ? -0.370 -8.231 -1.949 1.00 88.00 205 ALA A N 1
ATOM 1664 C CA . ALA A 1 205 ? -0.676 -9.660 -1.939 1.00 88.00 205 ALA A CA 1
ATOM 1665 C C . ALA A 1 205 ? -1.357 -10.148 -0.642 1.00 88.00 205 ALA A C 1
ATOM 1667 O O . ALA A 1 205 ? -1.740 -11.313 -0.563 1.00 88.00 205 ALA A O 1
ATOM 1668 N N . GLY A 1 206 ? -1.505 -9.297 0.379 1.00 89.38 206 GLY A N 1
ATOM 1669 C CA . GLY A 1 206 ? -2.073 -9.672 1.677 1.00 89.38 206 GLY A CA 1
ATOM 1670 C C . GLY A 1 206 ? -1.155 -10.545 2.542 1.00 89.38 206 GLY A C 1
ATOM 1671 O O . GLY A 1 206 ? -1.598 -11.109 3.541 1.00 89.38 206 GLY A O 1
ATOM 1672 N N . THR A 1 207 ? 0.131 -10.671 2.203 1.00 93.81 207 THR A N 1
ATOM 1673 C CA . THR A 1 207 ? 1.099 -11.495 2.943 1.00 93.81 207 THR A CA 1
ATOM 1674 C C . THR A 1 207 ? 1.773 -10.692 4.062 1.00 93.81 207 THR A C 1
ATOM 1676 O O . THR A 1 207 ? 2.989 -10.517 4.096 1.00 93.81 207 THR A O 1
ATOM 1679 N N . TYR A 1 208 ? 0.985 -10.214 5.033 1.00 94.81 208 TYR A N 1
ATOM 1680 C CA . TYR A 1 208 ? 1.419 -9.239 6.053 1.00 94.81 208 TYR A CA 1
ATOM 1681 C C . TYR A 1 208 ? 2.649 -9.655 6.879 1.00 94.81 208 TYR A C 1
ATOM 1683 O O . TYR A 1 208 ? 3.439 -8.806 7.279 1.00 94.81 208 TYR A O 1
ATOM 1691 N N . LYS A 1 209 ? 2.879 -10.957 7.104 1.00 96.44 209 LYS A N 1
ATOM 1692 C CA . LYS A 1 209 ? 4.109 -11.431 7.770 1.00 96.44 209 LYS A CA 1
ATOM 1693 C C . LYS A 1 209 ? 5.366 -11.135 6.943 1.00 96.44 209 LYS A C 1
ATOM 1695 O O . LYS A 1 209 ? 6.385 -10.742 7.503 1.00 96.44 209 LYS A O 1
ATOM 1700 N N . LEU A 1 210 ? 5.286 -11.296 5.619 1.00 96.19 210 LEU A N 1
ATOM 1701 C CA . LEU A 1 210 ? 6.379 -10.957 4.706 1.00 96.19 210 LEU A CA 1
ATOM 1702 C C . LEU A 1 210 ? 6.581 -9.445 4.627 1.00 96.19 210 LEU A C 1
ATOM 1704 O O . LEU A 1 210 ? 7.722 -9.002 4.572 1.00 96.19 210 LEU A O 1
ATOM 1708 N N . VAL A 1 211 ? 5.503 -8.655 4.705 1.00 96.50 211 VAL A N 1
ATOM 1709 C CA . VAL A 1 211 ? 5.603 -7.189 4.807 1.00 96.50 211 VAL A CA 1
ATOM 1710 C C . VAL A 1 211 ? 6.488 -6.802 5.986 1.00 96.50 211 VAL A C 1
ATOM 1712 O O . VAL A 1 211 ? 7.478 -6.107 5.791 1.00 96.50 211 VAL A O 1
ATOM 1715 N N . LEU A 1 212 ? 6.184 -7.306 7.186 1.00 97.25 212 LEU A N 1
ATOM 1716 C CA . LEU A 1 212 ? 6.981 -7.009 8.379 1.00 97.25 212 LEU A CA 1
ATOM 1717 C C . LEU A 1 212 ? 8.435 -7.476 8.229 1.00 97.25 212 LEU A C 1
ATOM 1719 O O . LEU A 1 212 ? 9.349 -6.744 8.590 1.00 97.25 212 LEU A O 1
ATOM 1723 N N . MET A 1 213 ? 8.663 -8.654 7.640 1.00 97.62 213 MET A N 1
ATOM 1724 C CA . MET A 1 213 ? 10.013 -9.168 7.386 1.00 97.62 213 MET A CA 1
ATOM 1725 C C . MET A 1 213 ? 10.824 -8.272 6.435 1.00 97.62 213 MET A C 1
ATOM 1727 O O . MET A 1 213 ? 12.016 -8.069 6.660 1.00 97.62 213 MET A O 1
ATOM 1731 N N . TYR A 1 214 ? 10.212 -7.763 5.363 1.00 95.94 214 TYR A N 1
ATOM 1732 C CA . TYR A 1 214 ? 10.900 -6.917 4.387 1.00 95.94 214 TYR A CA 1
ATOM 1733 C C . TYR A 1 214 ? 11.084 -5.489 4.891 1.00 95.94 214 TYR A C 1
ATOM 1735 O O . TYR A 1 214 ? 12.186 -4.955 4.805 1.00 95.94 214 TYR A O 1
ATOM 1743 N N . LEU A 1 215 ? 10.040 -4.883 5.458 1.00 95.56 215 LEU A N 1
ATOM 1744 C CA . LEU A 1 215 ? 10.090 -3.494 5.912 1.00 95.56 215 LEU A CA 1
ATOM 1745 C C . LEU A 1 215 ? 10.949 -3.317 7.172 1.00 95.56 215 LEU A C 1
ATOM 1747 O O . LEU A 1 215 ? 11.521 -2.248 7.354 1.00 95.56 215 LEU A O 1
ATOM 1751 N N . ALA A 1 216 ? 11.148 -4.365 7.982 1.00 94.62 216 ALA A N 1
ATOM 1752 C CA . ALA A 1 216 ? 12.108 -4.347 9.092 1.00 94.62 216 ALA A CA 1
ATOM 1753 C C . ALA A 1 216 ? 13.570 -4.169 8.645 1.00 94.62 216 ALA A C 1
ATOM 1755 O O . ALA A 1 216 ? 14.426 -3.860 9.471 1.00 94.62 216 ALA A O 1
ATOM 1756 N N . LYS A 1 217 ? 13.872 -4.381 7.357 1.00 94.62 217 LYS A N 1
ATOM 1757 C CA . LYS A 1 217 ? 15.214 -4.168 6.805 1.00 94.62 217 LYS A CA 1
ATOM 1758 C C . LYS A 1 217 ? 15.480 -2.712 6.453 1.00 94.62 217 LYS A C 1
ATOM 1760 O O . LYS A 1 217 ? 16.633 -2.356 6.282 1.00 94.62 217 LYS A O 1
ATOM 1765 N N . ILE A 1 218 ? 14.450 -1.884 6.313 1.00 92.19 218 ILE A N 1
ATOM 1766 C CA . ILE A 1 218 ? 14.611 -0.493 5.895 1.00 92.19 218 ILE A CA 1
ATOM 1767 C C . ILE A 1 218 ? 15.270 0.308 7.021 1.00 92.19 218 ILE A C 1
ATOM 1769 O O . ILE A 1 218 ? 14.817 0.258 8.166 1.00 92.19 218 ILE A O 1
ATOM 1773 N N . ASN A 1 219 ? 16.312 1.070 6.690 1.00 90.50 219 ASN A N 1
ATOM 1774 C CA . ASN A 1 219 ? 16.989 1.926 7.663 1.00 90.50 219 ASN A CA 1
ATOM 1775 C C . ASN A 1 219 ? 16.131 3.156 7.980 1.00 90.50 219 ASN A C 1
ATOM 1777 O O . ASN A 1 219 ? 15.884 3.482 9.146 1.00 90.50 219 ASN A O 1
ATOM 1781 N N . GLU A 1 220 ? 15.623 3.809 6.934 1.00 88.25 220 GLU A N 1
ATOM 1782 C CA . GLU A 1 220 ? 14.789 4.998 7.040 1.00 88.25 220 GLU A CA 1
ATOM 1783 C C . GLU A 1 220 ? 13.450 4.809 6.317 1.00 88.25 220 GLU A C 1
ATOM 1785 O O . GLU A 1 220 ? 13.344 5.061 5.118 1.00 88.25 220 GLU A O 1
ATOM 1790 N N . PRO A 1 221 ? 12.398 4.348 7.024 1.00 88.06 221 PRO A N 1
ATOM 1791 C CA . PRO A 1 221 ? 11.108 4.126 6.391 1.00 88.06 221 PRO A CA 1
ATOM 1792 C C . PRO A 1 221 ? 10.501 5.447 5.922 1.00 88.06 221 PRO A C 1
ATOM 1794 O O . PRO A 1 221 ? 10.468 6.423 6.671 1.00 88.06 221 PRO A O 1
ATOM 1797 N N . ASP A 1 222 ? 9.976 5.452 4.698 1.00 85.81 222 ASP A N 1
ATOM 1798 C CA . ASP A 1 222 ? 9.059 6.490 4.236 1.00 85.81 222 ASP A CA 1
ATOM 1799 C C . ASP A 1 222 ? 7.663 6.314 4.865 1.00 85.81 222 ASP A C 1
ATOM 1801 O O . ASP A 1 222 ? 7.369 5.308 5.523 1.00 85.81 222 ASP A O 1
ATOM 1805 N N . LEU A 1 223 ? 6.778 7.296 4.657 1.00 86.94 223 LEU A N 1
ATOM 1806 C CA . LEU A 1 223 ? 5.427 7.280 5.225 1.00 86.94 223 LEU A CA 1
ATOM 1807 C C . LEU A 1 223 ? 4.635 6.032 4.808 1.00 86.94 223 LEU A C 1
ATOM 1809 O O . LEU A 1 223 ? 3.930 5.449 5.627 1.00 86.94 223 LEU A O 1
ATOM 1813 N N . ASN A 1 224 ? 4.751 5.602 3.550 1.00 88.00 224 ASN A N 1
ATOM 1814 C CA . ASN A 1 224 ? 3.990 4.463 3.038 1.00 88.00 224 ASN A CA 1
ATOM 1815 C C . ASN A 1 224 ? 4.466 3.149 3.655 1.00 88.00 224 ASN A C 1
ATOM 1817 O O . ASN A 1 224 ? 3.648 2.327 4.059 1.00 88.00 224 ASN A O 1
ATOM 1821 N N . SER A 1 225 ? 5.778 2.967 3.755 1.00 88.62 225 SER A N 1
ATOM 1822 C CA . SER A 1 225 ? 6.422 1.807 4.363 1.00 88.62 225 SER A CA 1
ATOM 1823 C C . SER A 1 225 ? 6.084 1.750 5.854 1.00 88.62 225 SER A C 1
ATOM 1825 O O . SER A 1 225 ? 5.694 0.705 6.382 1.00 88.62 225 SER A O 1
ATOM 1827 N N . PHE A 1 226 ? 6.129 2.893 6.540 1.00 93.88 226 PHE A N 1
ATOM 1828 C CA . PHE A 1 226 ? 5.721 2.980 7.937 1.00 93.88 226 PHE A CA 1
ATOM 1829 C C . PHE A 1 226 ? 4.228 2.672 8.133 1.00 93.88 226 PHE A C 1
ATOM 1831 O O . PHE A 1 226 ? 3.870 1.837 8.964 1.00 93.88 226 PHE A O 1
ATOM 1838 N N . ALA A 1 227 ? 3.346 3.261 7.325 1.00 93.69 227 ALA A N 1
ATOM 1839 C CA . ALA A 1 227 ? 1.910 3.006 7.396 1.00 93.69 227 ALA A CA 1
ATOM 1840 C C . AL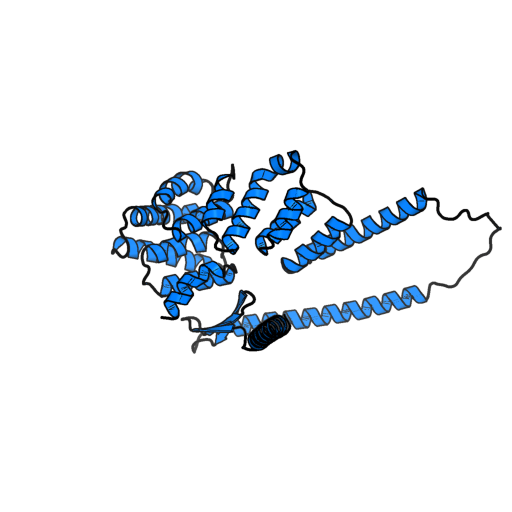A A 1 227 ? 1.570 1.536 7.085 1.00 93.69 227 ALA A C 1
ATOM 1842 O O . ALA A 1 227 ? 0.796 0.916 7.811 1.00 93.69 227 ALA A O 1
ATOM 1843 N N . GLN A 1 228 ? 2.200 0.931 6.074 1.00 94.56 228 GLN A N 1
ATOM 1844 C CA . GLN A 1 228 ? 2.046 -0.497 5.767 1.00 94.56 228 GLN A CA 1
ATOM 1845 C C . GLN A 1 228 ? 2.532 -1.394 6.908 1.00 94.56 228 GLN A C 1
ATOM 1847 O O . GLN A 1 228 ? 1.934 -2.447 7.144 1.00 94.56 228 GLN A O 1
ATOM 1852 N N . THR A 1 229 ? 3.567 -0.975 7.641 1.00 96.81 229 THR A N 1
ATOM 1853 C CA . THR A 1 229 ? 4.041 -1.665 8.848 1.00 96.81 229 THR A CA 1
ATOM 1854 C C . THR A 1 229 ? 2.961 -1.639 9.930 1.00 96.81 229 THR A C 1
ATOM 1856 O O . THR A 1 229 ? 2.556 -2.699 10.408 1.00 96.81 229 THR A O 1
ATOM 1859 N N . LEU A 1 230 ? 2.409 -0.461 10.250 1.00 97.19 230 LEU A N 1
ATOM 1860 C CA . LEU A 1 230 ? 1.323 -0.321 11.229 1.00 97.19 230 LEU A CA 1
ATOM 1861 C C . LEU A 1 230 ? 0.079 -1.135 10.836 1.00 97.19 230 LEU A C 1
ATOM 1863 O O . LEU A 1 230 ? -0.424 -1.914 11.645 1.00 97.19 230 LEU A O 1
ATOM 1867 N N . CYS A 1 231 ? -0.378 -1.025 9.584 1.00 96.00 231 CYS A N 1
ATOM 1868 C CA . CYS A 1 231 ? -1.500 -1.812 9.063 1.00 96.00 231 CYS A CA 1
ATOM 1869 C C . CYS A 1 231 ? -1.246 -3.321 9.181 1.00 96.00 231 CYS A C 1
ATOM 1871 O O . CYS A 1 231 ? -2.132 -4.077 9.570 1.00 96.00 231 CYS A O 1
ATOM 1873 N N . SER A 1 232 ? -0.030 -3.778 8.871 1.00 97.00 232 SER A N 1
ATOM 1874 C CA . SER A 1 232 ? 0.320 -5.201 8.955 1.00 97.00 232 SER A CA 1
ATOM 1875 C C . SER A 1 232 ? 0.304 -5.702 10.400 1.00 97.00 232 SER A C 1
ATOM 1877 O O . SER A 1 232 ? -0.203 -6.792 10.657 1.00 97.00 232 SER A O 1
ATOM 1879 N N . HIS A 1 233 ? 0.783 -4.903 11.359 1.00 97.75 233 HIS A N 1
ATOM 1880 C CA . HIS A 1 233 ? 0.657 -5.221 12.784 1.00 97.75 233 HIS A CA 1
ATOM 1881 C C . HIS A 1 233 ? -0.806 -5.270 13.243 1.00 97.75 233 HIS A C 1
ATOM 1883 O O . HIS A 1 233 ? -1.179 -6.204 13.953 1.00 97.75 233 HIS A O 1
ATOM 1889 N N . LEU A 1 234 ? -1.642 -4.316 12.813 1.00 96.94 234 LEU A N 1
ATOM 1890 C CA . LEU A 1 234 ? -3.077 -4.293 13.120 1.00 96.94 234 LEU A CA 1
ATOM 1891 C C . LEU A 1 234 ? -3.785 -5.558 12.617 1.00 96.94 234 LEU A C 1
ATOM 1893 O O . LEU A 1 234 ? -4.442 -6.237 13.404 1.00 96.94 234 LEU A O 1
ATOM 1897 N N . ARG A 1 235 ? -3.577 -5.916 11.344 1.00 93.69 235 ARG A N 1
ATOM 1898 C CA . ARG A 1 235 ? -4.207 -7.076 10.682 1.00 93.69 235 ARG A CA 1
ATOM 1899 C C . ARG A 1 235 ? -3.708 -8.427 11.183 1.00 93.69 235 ARG A C 1
ATOM 1901 O O . ARG A 1 235 ? -4.417 -9.420 11.083 1.00 93.69 235 ARG A O 1
ATOM 1908 N N . LEU A 1 236 ? -2.489 -8.482 11.717 1.00 95.31 236 LEU A N 1
ATOM 1909 C CA . LEU A 1 236 ? -1.952 -9.673 12.380 1.00 95.31 236 LEU A CA 1
ATOM 1910 C C . LEU A 1 236 ? -2.302 -9.734 13.874 1.00 95.31 236 LEU A C 1
ATOM 1912 O O . LEU A 1 236 ? -1.894 -10.676 14.546 1.00 95.31 236 LEU A O 1
ATOM 1916 N N . HIS A 1 237 ? -3.025 -8.742 14.402 1.00 95.25 237 HIS A N 1
ATOM 1917 C CA . HIS A 1 237 ? -3.309 -8.583 15.829 1.00 95.25 237 HIS A CA 1
ATOM 1918 C C . HIS A 1 237 ? -2.055 -8.500 16.722 1.00 95.25 237 HIS A C 1
ATOM 1920 O O . HIS A 1 237 ? -2.103 -8.786 17.922 1.00 95.25 237 HIS A O 1
ATOM 1926 N N . ASN A 1 238 ? -0.931 -8.053 16.156 1.00 95.88 238 ASN A N 1
ATOM 1927 C CA . ASN A 1 238 ? 0.337 -7.832 16.850 1.00 95.88 238 ASN A CA 1
ATOM 1928 C C . ASN A 1 238 ? 0.347 -6.454 17.530 1.00 95.88 238 ASN A C 1
ATOM 1930 O O . ASN A 1 238 ? 1.187 -5.602 17.234 1.00 95.88 238 ASN A O 1
ATOM 1934 N N . TRP A 1 239 ? -0.620 -6.212 18.414 1.00 95.88 239 TRP A N 1
ATOM 1935 C CA . TRP A 1 239 ? -0.914 -4.873 18.933 1.00 95.88 239 TRP A CA 1
ATOM 1936 C C . TRP A 1 239 ? 0.112 -4.324 19.926 1.00 95.88 239 TRP A C 1
ATOM 1938 O O . TRP A 1 239 ? 0.216 -3.110 20.070 1.00 95.88 239 TRP A O 1
ATOM 1948 N N . ASN A 1 240 ? 0.896 -5.188 20.571 1.00 94.88 240 ASN A N 1
ATOM 1949 C CA . ASN A 1 240 ? 1.891 -4.775 21.568 1.00 94.88 240 ASN A CA 1
ATOM 1950 C C . ASN A 1 240 ? 3.027 -3.928 20.969 1.00 94.88 240 ASN A C 1
ATOM 1952 O O . ASN A 1 240 ? 3.604 -3.102 21.668 1.00 94.88 240 ASN A O 1
ATOM 1956 N N . GLU A 1 241 ? 3.316 -4.096 19.677 1.00 93.12 241 GLU A N 1
ATOM 1957 C CA . GLU A 1 241 ? 4.380 -3.366 18.974 1.00 93.12 241 GLU A CA 1
ATOM 1958 C C . GLU A 1 241 ? 3.939 -1.959 18.533 1.00 93.12 241 GLU A C 1
ATOM 1960 O O . GLU A 1 241 ? 4.759 -1.059 18.350 1.00 93.12 241 GLU A O 1
ATOM 1965 N N . LEU A 1 242 ? 2.628 -1.746 18.365 1.00 95.56 242 LEU A N 1
ATOM 1966 C CA . LEU A 1 242 ? 2.079 -0.533 17.756 1.00 95.56 242 LEU A CA 1
ATOM 1967 C C . LEU A 1 242 ? 2.405 0.760 18.531 1.00 95.56 242 LEU A C 1
ATOM 1969 O O . LEU A 1 242 ? 2.795 1.730 17.876 1.00 95.56 242 LEU A O 1
ATOM 1973 N N . PRO A 1 243 ? 2.292 0.826 19.878 1.00 94.44 243 PRO A N 1
ATOM 1974 C CA . PRO A 1 243 ? 2.611 2.049 20.616 1.00 94.44 243 PRO A CA 1
ATOM 1975 C C . PRO A 1 243 ? 4.073 2.475 20.452 1.00 94.44 243 PRO A C 1
ATOM 1977 O O . PRO A 1 243 ? 4.340 3.646 20.193 1.00 94.44 243 PRO A O 1
ATOM 1980 N N . VAL A 1 244 ? 5.003 1.517 20.542 1.00 92.56 244 VAL A N 1
ATOM 1981 C CA . VAL A 1 244 ? 6.451 1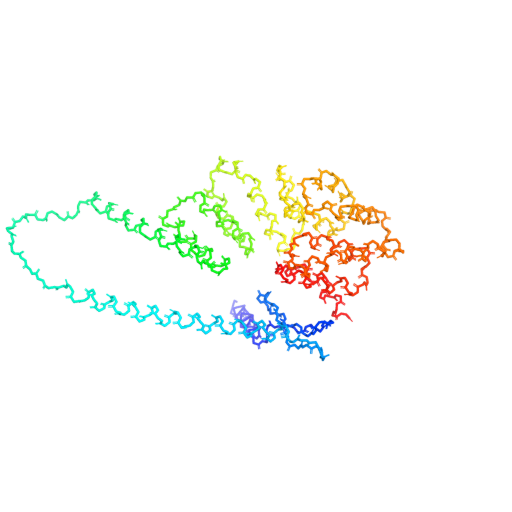.765 20.444 1.00 92.56 244 VAL A CA 1
ATOM 1982 C C . VAL A 1 244 ? 6.821 2.241 19.040 1.00 92.56 244 VAL A C 1
ATOM 1984 O O . VAL A 1 244 ? 7.576 3.200 18.878 1.00 92.56 244 VAL A O 1
ATOM 1987 N N . LEU A 1 245 ? 6.259 1.603 18.010 1.00 93.19 245 LEU A N 1
ATOM 1988 C CA . LEU A 1 245 ? 6.473 2.002 16.620 1.00 93.19 245 LEU A CA 1
ATOM 1989 C C . LEU A 1 245 ? 5.936 3.407 16.339 1.00 93.19 245 LEU A C 1
ATOM 1991 O O . LEU A 1 245 ? 6.616 4.202 15.688 1.00 93.19 245 LEU A O 1
ATOM 1995 N N . LEU A 1 246 ? 4.734 3.721 16.834 1.00 93.75 246 LEU A N 1
ATOM 1996 C CA . LEU A 1 246 ? 4.132 5.035 16.645 1.00 93.75 246 LEU A CA 1
ATOM 1997 C C . LEU A 1 246 ? 4.959 6.127 17.324 1.00 93.75 246 LEU A C 1
ATOM 1999 O O . LEU A 1 246 ? 5.274 7.116 16.675 1.00 93.75 246 LEU A O 1
ATOM 2003 N N . GLU A 1 247 ? 5.362 5.930 18.578 1.00 91.44 247 GLU A N 1
ATOM 2004 C CA . GLU A 1 247 ? 6.192 6.888 19.317 1.00 91.44 247 GLU A CA 1
ATOM 2005 C C . GLU A 1 247 ? 7.535 7.153 18.624 1.00 91.44 247 GLU A C 1
ATOM 2007 O O . GLU A 1 247 ? 7.963 8.301 18.508 1.00 91.44 247 GLU A O 1
ATOM 2012 N N . LYS A 1 248 ? 8.178 6.102 18.104 1.00 90.38 248 LYS A N 1
ATOM 2013 C CA . LYS A 1 248 ? 9.493 6.206 17.463 1.00 90.38 248 LYS A CA 1
ATOM 2014 C C . LYS A 1 248 ? 9.472 6.996 16.152 1.00 90.38 248 LYS A C 1
ATOM 2016 O O . LYS A 1 248 ? 10.453 7.669 15.839 1.00 90.38 248 LYS A O 1
ATOM 2021 N N . TYR A 1 249 ? 8.405 6.878 15.359 1.00 87.94 249 TYR A N 1
ATOM 2022 C CA . TYR A 1 249 ? 8.407 7.357 13.972 1.00 87.94 249 TYR A CA 1
ATOM 2023 C C . TYR A 1 249 ? 7.358 8.431 13.654 1.00 87.94 249 TYR A C 1
ATOM 2025 O O . TYR A 1 249 ? 7.540 9.139 12.666 1.00 87.94 249 TYR A O 1
ATOM 2033 N N . SER A 1 250 ? 6.289 8.606 14.443 1.00 86.31 250 SER A N 1
ATOM 2034 C CA . SER A 1 250 ? 5.178 9.501 14.066 1.00 86.31 250 SER A CA 1
ATOM 2035 C C . SER A 1 250 ? 5.596 10.961 13.894 1.00 86.31 250 SER A C 1
ATOM 2037 O O . SER A 1 250 ? 5.093 11.637 13.000 1.00 86.31 250 SER A O 1
ATOM 2039 N N . SER A 1 251 ? 6.560 11.435 14.687 1.00 88.25 251 SER A N 1
ATOM 2040 C CA . SER A 1 251 ? 7.082 12.805 14.610 1.00 88.25 251 SER A CA 1
ATOM 2041 C C . SER A 1 251 ? 7.805 13.117 13.296 1.00 88.25 251 SER A C 1
ATOM 2043 O O . SER A 1 251 ? 7.937 14.286 12.940 1.00 88.25 251 SER A O 1
ATOM 2045 N N . ARG A 1 252 ? 8.241 12.089 12.552 1.00 88.62 252 ARG A N 1
ATOM 2046 C CA . ARG A 1 252 ? 8.887 12.241 11.238 1.00 88.62 252 ARG A CA 1
ATOM 2047 C C . ARG A 1 252 ? 7.893 12.544 10.118 1.00 88.62 252 ARG A C 1
ATOM 2049 O O . ARG A 1 252 ? 8.322 12.990 9.058 1.00 88.62 252 ARG A O 1
ATOM 2056 N N . PHE A 1 253 ? 6.600 12.296 10.333 1.00 88.06 253 PHE A N 1
ATOM 2057 C CA . PHE A 1 253 ? 5.575 12.377 9.294 1.00 88.06 253 PHE A CA 1
ATOM 2058 C C . PHE A 1 253 ? 4.493 13.399 9.662 1.00 88.06 253 PHE A C 1
ATOM 2060 O O . PHE A 1 253 ? 3.601 13.092 10.463 1.00 88.06 253 PHE A O 1
ATOM 2067 N N . PRO A 1 254 ? 4.530 14.611 9.077 1.00 84.81 254 PRO A N 1
ATOM 2068 C CA . PRO A 1 254 ? 3.540 15.657 9.326 1.00 84.81 254 PRO A CA 1
ATOM 2069 C C . PRO A 1 254 ? 2.086 15.196 9.152 1.00 84.81 254 PRO A C 1
ATOM 2071 O O . PRO A 1 254 ? 1.201 15.619 9.896 1.00 84.81 254 PRO A O 1
ATOM 2074 N N . GLU A 1 255 ? 1.842 14.281 8.214 1.00 84.31 255 GLU A N 1
ATOM 2075 C CA . GLU A 1 255 ? 0.532 13.716 7.890 1.00 84.31 255 GLU A CA 1
ATOM 2076 C C . GLU A 1 255 ? -0.087 12.936 9.056 1.00 84.31 255 GLU A C 1
ATOM 2078 O O . GLU A 1 255 ? -1.313 12.847 9.151 1.00 84.31 255 GLU A O 1
ATOM 2083 N N . LEU A 1 256 ? 0.745 12.393 9.953 1.00 86.00 256 LEU A N 1
ATOM 2084 C CA . LEU A 1 256 ? 0.309 11.632 11.120 1.00 86.00 256 LEU A CA 1
ATOM 2085 C C . LEU A 1 256 ? 0.154 12.491 12.374 1.00 86.00 256 LEU A C 1
ATOM 2087 O O . LEU A 1 256 ? -0.557 12.074 13.284 1.00 86.00 256 LEU A O 1
ATOM 2091 N N . LEU A 1 257 ? 0.758 13.682 12.443 1.00 86.94 257 LEU A N 1
ATOM 2092 C CA . LEU A 1 257 ? 0.789 14.493 13.670 1.00 86.94 257 LEU A CA 1
ATOM 2093 C C . LEU A 1 257 ? -0.609 14.793 14.224 1.00 86.94 257 LEU A C 1
ATOM 2095 O O . LEU A 1 257 ? -0.837 14.679 15.427 1.00 86.94 257 LEU A O 1
ATOM 2099 N N . SER A 1 258 ? -1.555 15.122 13.342 1.00 87.12 258 SER A N 1
ATOM 2100 C CA . SER A 1 258 ? -2.933 15.459 13.730 1.00 87.12 258 SER A CA 1
ATOM 2101 C C . SER A 1 258 ? -3.718 14.275 14.306 1.00 87.12 258 SER A C 1
ATOM 2103 O O . SER A 1 258 ? -4.597 14.476 15.143 1.00 87.12 258 SER A O 1
ATOM 2105 N N . VAL A 1 259 ? -3.391 13.043 13.905 1.00 93.56 259 VAL A N 1
ATOM 2106 C CA . VAL A 1 259 ? -4.107 11.826 14.322 1.00 93.56 259 VAL A CA 1
ATOM 2107 C C . VAL A 1 259 ? -3.310 10.969 15.309 1.00 93.56 259 VAL A C 1
ATOM 2109 O O . VAL A 1 259 ? -3.876 10.104 15.978 1.00 93.56 259 VAL A O 1
ATOM 2112 N N . SER A 1 260 ? -2.011 11.233 15.474 1.00 93.50 260 SER A N 1
ATOM 2113 C CA . SER A 1 260 ? -1.115 10.459 16.337 1.00 93.50 260 SER A CA 1
ATOM 2114 C C . SER A 1 260 ? -1.621 10.340 17.777 1.00 93.50 260 SER A C 1
ATOM 2116 O O . SER A 1 260 ? -1.567 9.226 18.288 1.00 93.50 260 SER A O 1
ATOM 2118 N N . PRO A 1 261 ? -2.162 11.383 18.444 1.00 94.38 261 PRO A N 1
ATOM 2119 C CA . PRO A 1 261 ? -2.699 11.223 19.798 1.00 94.38 261 PRO A CA 1
ATOM 2120 C C . PRO A 1 261 ? -3.842 10.201 19.868 1.00 94.38 261 PRO A C 1
ATOM 2122 O O . PRO A 1 261 ? -3.922 9.420 20.815 1.00 94.38 261 PRO A O 1
ATOM 2125 N N . LYS A 1 262 ? -4.703 10.167 18.843 1.00 95.94 262 LYS A N 1
ATOM 2126 C CA . LYS A 1 262 ? -5.838 9.238 18.767 1.00 95.94 262 LYS A CA 1
ATOM 2127 C C . LYS A 1 262 ? -5.388 7.824 18.425 1.00 95.94 262 LYS A C 1
ATOM 2129 O O . LYS A 1 262 ? -5.868 6.882 19.049 1.00 95.94 262 LYS A O 1
ATOM 2134 N N . LEU A 1 263 ? -4.413 7.673 17.528 1.00 97.38 263 LEU A N 1
ATOM 2135 C CA . LEU A 1 263 ? -3.769 6.383 17.270 1.00 97.38 263 LEU A CA 1
ATOM 2136 C C . LEU A 1 263 ? -3.051 5.844 18.515 1.00 97.38 263 LEU A C 1
ATOM 2138 O O . LEU A 1 263 ? -3.176 4.662 18.811 1.00 97.38 263 LEU A O 1
ATOM 2142 N N . THR A 1 264 ? -2.380 6.692 19.299 1.00 96.75 264 THR A N 1
ATOM 2143 C CA . THR A 1 264 ? -1.753 6.281 20.565 1.00 96.75 264 THR A CA 1
ATOM 2144 C C . THR A 1 264 ? -2.788 5.722 21.538 1.00 96.75 264 THR A C 1
ATOM 2146 O O . THR A 1 264 ? -2.582 4.643 22.097 1.00 96.75 264 THR A O 1
ATOM 2149 N N . SER A 1 265 ? -3.916 6.415 21.729 1.00 97.06 265 SER A N 1
ATOM 2150 C CA . SER A 1 265 ? -5.012 5.912 22.569 1.00 97.06 265 SER A CA 1
ATOM 2151 C C . SER A 1 265 ? -5.577 4.598 22.033 1.00 97.06 265 SER A C 1
ATOM 2153 O O . SER A 1 265 ? -5.701 3.636 22.788 1.00 97.06 265 SER A O 1
ATOM 2155 N N . ALA A 1 266 ? -5.837 4.520 20.726 1.00 98.12 266 ALA A N 1
ATOM 2156 C CA . ALA A 1 266 ? -6.325 3.309 20.076 1.00 98.12 266 ALA A CA 1
ATOM 2157 C C . ALA A 1 266 ? -5.388 2.116 20.298 1.00 98.12 266 ALA A C 1
ATOM 2159 O O . ALA A 1 266 ? -5.825 1.051 20.725 1.00 98.12 266 ALA A O 1
ATOM 2160 N N . PHE A 1 267 ? -4.087 2.296 20.077 1.00 98.06 267 PHE A N 1
ATOM 2161 C CA . PHE A 1 267 ? -3.099 1.233 20.240 1.00 98.06 267 PHE A CA 1
ATOM 2162 C C . PHE A 1 267 ? -2.957 0.793 21.698 1.00 98.06 267 PHE A C 1
ATOM 2164 O O . PHE A 1 267 ? -2.811 -0.402 21.955 1.00 98.06 267 PHE A O 1
ATOM 2171 N N . ARG A 1 268 ? -3.088 1.714 22.663 1.00 97.00 268 ARG A N 1
ATOM 2172 C CA . ARG A 1 268 ? -3.162 1.358 24.088 1.00 97.00 268 ARG A CA 1
ATOM 2173 C C . ARG A 1 268 ? -4.384 0.489 24.380 1.00 97.00 268 ARG A C 1
ATOM 2175 O O . ARG A 1 268 ? -4.219 -0.582 24.959 1.00 97.00 268 ARG A O 1
ATOM 2182 N N . TYR A 1 269 ? -5.574 0.880 23.923 1.00 98.00 269 TYR A N 1
ATOM 2183 C CA . TYR A 1 269 ? -6.791 0.080 24.108 1.00 98.00 269 TYR A CA 1
ATOM 2184 C C . TYR A 1 269 ? -6.679 -1.308 23.472 1.00 98.00 269 TYR A C 1
ATOM 2186 O O . TYR A 1 269 ? -6.995 -2.305 24.122 1.00 98.00 269 TYR A O 1
ATOM 2194 N N . LEU A 1 270 ? -6.143 -1.396 22.251 1.00 97.88 270 LEU A N 1
ATOM 2195 C CA . LEU A 1 270 ? -5.896 -2.671 21.576 1.00 97.88 270 LEU A CA 1
ATOM 2196 C C . LEU A 1 270 ? -4.908 -3.548 22.357 1.00 97.88 270 LEU A C 1
ATOM 2198 O O . LEU A 1 270 ? -5.222 -4.701 22.650 1.00 97.88 270 LEU A O 1
ATOM 2202 N N . SER A 1 271 ? -3.755 -3.010 22.773 1.00 96.06 271 SER A N 1
ATOM 2203 C CA . SER A 1 271 ? -2.769 -3.761 23.574 1.00 96.06 271 SER A CA 1
ATOM 2204 C C . SER A 1 271 ? -3.339 -4.261 24.909 1.00 96.06 271 SER A C 1
ATOM 2206 O O . SER A 1 271 ? -3.030 -5.369 25.342 1.00 96.06 271 SER A O 1
ATOM 2208 N N . ALA A 1 272 ? -4.248 -3.492 25.516 1.00 96.31 272 ALA A N 1
ATOM 2209 C CA . ALA A 1 272 ? -4.938 -3.844 26.752 1.00 96.31 272 ALA A CA 1
ATOM 2210 C C . ALA A 1 272 ? -6.170 -4.742 26.533 1.00 96.31 272 ALA A C 1
ATOM 2212 O O . ALA A 1 272 ? -6.868 -5.058 27.495 1.00 96.31 272 ALA A O 1
ATOM 2213 N N . ARG A 1 273 ? -6.461 -5.143 25.284 1.00 95.69 273 ARG A N 1
ATOM 2214 C CA . ARG A 1 273 ? -7.654 -5.917 24.889 1.00 95.69 273 ARG A CA 1
ATOM 2215 C C . ARG A 1 273 ? -8.984 -5.244 25.274 1.00 95.69 273 ARG A C 1
ATOM 2217 O O . ARG A 1 273 ? -9.995 -5.920 25.438 1.00 95.69 273 ARG A O 1
ATOM 2224 N N . GLN A 1 274 ? -9.005 -3.917 25.378 1.00 96.25 274 GLN A N 1
ATOM 2225 C CA . GLN A 1 274 ? -10.199 -3.122 25.679 1.00 96.25 274 GLN A CA 1
ATOM 2226 C C . GLN A 1 274 ? -10.976 -2.820 24.391 1.00 96.25 274 GLN A C 1
ATOM 2228 O O . GLN A 1 274 ? -11.013 -1.690 23.920 1.00 96.25 274 GLN A O 1
ATOM 2233 N N . ILE A 1 275 ? -11.558 -3.855 23.784 1.00 96.00 275 ILE A N 1
ATOM 2234 C CA . ILE A 1 275 ? -12.299 -3.763 22.515 1.00 96.00 275 ILE A CA 1
ATOM 2235 C C . ILE A 1 275 ? -13.789 -3.606 22.811 1.00 96.00 275 ILE A C 1
ATOM 2237 O O . ILE A 1 275 ? -14.325 -4.271 23.695 1.00 96.00 275 ILE A O 1
ATOM 2241 N N . GLY A 1 276 ? -14.464 -2.720 22.080 1.00 94.31 276 GLY A N 1
ATOM 2242 C CA . GLY A 1 276 ? -15.902 -2.487 22.213 1.00 94.31 276 GLY A CA 1
ATOM 2243 C C . GLY A 1 276 ? -16.337 -1.755 23.491 1.00 94.31 276 GLY A C 1
ATOM 2244 O O . GLY A 1 276 ? -17.541 -1.560 23.680 1.00 94.31 276 GLY A O 1
ATOM 2245 N N . THR A 1 277 ? -15.398 -1.327 24.345 1.00 96.69 277 THR A N 1
ATOM 2246 C CA . THR A 1 277 ? -15.688 -0.462 25.501 1.00 96.69 277 THR A CA 1
ATOM 2247 C C . THR A 1 277 ? -16.152 0.921 25.045 1.00 96.69 277 THR A C 1
ATOM 2249 O O . THR A 1 277 ? -15.940 1.315 23.896 1.00 96.69 277 THR A O 1
ATOM 2252 N N . THR A 1 278 ? -16.781 1.683 25.939 1.00 96.50 278 THR A N 1
ATOM 2253 C CA . THR A 1 278 ? -17.273 3.035 25.635 1.00 96.50 278 THR A CA 1
ATOM 2254 C C . THR A 1 278 ? -16.150 3.944 25.126 1.00 96.50 278 THR A C 1
ATOM 2256 O O . THR A 1 278 ? -16.313 4.626 24.115 1.00 96.50 278 THR A O 1
ATOM 2259 N N . GLU A 1 279 ? -14.984 3.909 25.770 1.00 96.38 279 GLU A N 1
ATOM 2260 C CA . GLU A 1 279 ? -13.816 4.717 25.415 1.00 96.38 279 GLU A CA 1
ATOM 2261 C C . GLU A 1 279 ? -13.176 4.261 24.095 1.00 96.38 279 GLU A C 1
ATOM 2263 O O . GLU A 1 279 ? -12.779 5.091 23.269 1.00 96.38 279 GLU A O 1
ATOM 2268 N N . ALA A 1 280 ? -13.115 2.945 23.863 1.00 96.88 280 ALA A N 1
ATOM 2269 C CA . ALA A 1 280 ? -12.618 2.376 22.614 1.00 96.88 280 ALA A CA 1
ATOM 2270 C C . ALA A 1 280 ? -13.522 2.750 21.434 1.00 96.88 280 ALA A C 1
ATOM 2272 O O . ALA A 1 280 ? -13.026 3.192 20.400 1.00 96.88 280 ALA A O 1
ATOM 2273 N N . LYS A 1 281 ? -14.846 2.664 21.609 1.00 97.69 281 LYS A N 1
ATOM 2274 C CA . LYS A 1 281 ? -15.837 3.066 20.600 1.00 97.69 281 LYS A CA 1
ATOM 2275 C C . LYS A 1 281 ? -15.790 4.560 20.298 1.00 97.69 281 LYS A C 1
ATOM 2277 O O . LYS A 1 281 ? -15.842 4.938 19.130 1.00 97.69 281 LYS A O 1
ATOM 2282 N N . ALA A 1 282 ? -15.636 5.405 21.319 1.00 97.56 282 ALA A N 1
ATOM 2283 C CA . ALA A 1 282 ? -15.452 6.843 21.125 1.00 97.56 282 ALA A CA 1
ATOM 2284 C C . ALA A 1 282 ? -14.180 7.138 20.310 1.00 97.56 282 ALA A C 1
ATOM 2286 O O . ALA A 1 282 ? -14.222 7.888 19.338 1.00 97.56 282 ALA A O 1
ATOM 2287 N N . THR A 1 283 ? -13.070 6.470 20.638 1.00 98.25 283 THR A N 1
ATOM 2288 C CA . THR A 1 283 ? -11.810 6.604 19.890 1.00 98.25 283 THR A CA 1
ATOM 2289 C C . THR A 1 283 ? -11.948 6.111 18.446 1.00 98.25 283 THR A C 1
ATOM 2291 O O . THR A 1 283 ? -11.464 6.768 17.525 1.00 98.25 283 THR A O 1
ATOM 2294 N N . ALA A 1 284 ? -12.644 4.991 18.224 1.00 98.25 284 ALA A N 1
ATOM 2295 C CA . ALA A 1 284 ? -12.920 4.458 16.891 1.00 98.25 284 ALA A CA 1
ATOM 2296 C C . ALA A 1 284 ? -13.740 5.436 16.034 1.00 98.25 284 ALA A C 1
ATOM 2298 O O . ALA A 1 284 ? -13.408 5.656 14.869 1.00 98.25 284 ALA A O 1
ATOM 2299 N N . ALA A 1 285 ? -14.760 6.073 16.619 1.00 97.88 285 ALA A N 1
ATOM 2300 C CA . ALA A 1 285 ? -15.596 7.056 15.931 1.00 97.88 285 ALA A CA 1
ATOM 2301 C C . ALA A 1 285 ? -14.786 8.266 15.442 1.00 97.88 285 ALA A C 1
ATOM 2303 O O . ALA A 1 285 ? -14.966 8.723 14.313 1.00 97.88 285 ALA A O 1
ATOM 2304 N N . GLU A 1 286 ? -13.857 8.759 16.263 1.00 97.81 286 GLU A N 1
ATOM 2305 C CA . GLU A 1 286 ? -12.981 9.870 15.890 1.00 97.81 286 GLU A CA 1
ATOM 2306 C C . GLU A 1 286 ? -11.999 9.497 14.770 1.00 97.81 286 GLU A C 1
ATOM 2308 O O . GLU A 1 286 ? -11.808 10.273 13.832 1.00 97.81 286 GLU A O 1
ATOM 2313 N N . LEU A 1 287 ? -11.411 8.296 14.826 1.00 98.38 287 LEU A N 1
ATOM 2314 C CA . LEU A 1 287 ? -10.535 7.783 13.766 1.00 98.38 287 LEU A CA 1
ATOM 2315 C C . LEU A 1 287 ? -11.284 7.615 12.438 1.00 98.38 287 LEU A C 1
ATOM 2317 O O . LEU A 1 287 ? -10.772 7.994 11.383 1.00 98.38 287 LEU A O 1
ATOM 2321 N N . HIS A 1 288 ? -12.513 7.100 12.489 1.00 97.44 288 HIS A N 1
ATOM 2322 C CA . HIS A 1 288 ? -13.385 7.013 11.323 1.00 97.44 288 HIS A CA 1
ATOM 2323 C C . HIS A 1 288 ? -13.714 8.405 10.762 1.00 97.44 288 HIS A C 1
ATOM 2325 O O . HIS A 1 288 ? -13.564 8.632 9.562 1.00 97.44 288 HIS A O 1
ATOM 2331 N N . GLN A 1 289 ? -14.095 9.367 11.609 1.00 96.00 289 GLN A N 1
ATOM 2332 C CA . GLN A 1 289 ? -14.406 10.727 11.158 1.00 96.00 289 GLN A CA 1
ATOM 2333 C C . GLN A 1 289 ? -13.196 11.406 10.500 1.00 96.00 289 GLN A C 1
ATOM 2335 O O . GLN A 1 289 ? -13.342 12.100 9.490 1.00 96.00 289 GLN A O 1
ATOM 2340 N N . PHE A 1 290 ? -11.993 11.179 11.031 1.00 95.44 290 PHE A N 1
ATOM 2341 C CA . PHE A 1 290 ? -10.749 11.637 10.417 1.00 95.44 290 PHE A CA 1
ATOM 2342 C C . PHE A 1 290 ? -10.553 11.052 9.008 1.00 95.44 290 PHE A C 1
ATOM 2344 O O . PHE A 1 290 ? -10.256 11.797 8.070 1.00 95.44 290 PHE A O 1
ATOM 2351 N N . ALA A 1 291 ? -10.773 9.745 8.831 1.00 92.19 291 ALA A N 1
ATOM 2352 C CA . ALA A 1 291 ? -10.683 9.085 7.528 1.00 92.19 291 ALA A CA 1
ATOM 2353 C C . ALA A 1 291 ? -11.689 9.652 6.514 1.00 92.19 291 ALA A C 1
ATOM 2355 O O . ALA A 1 291 ? -11.311 9.986 5.389 1.00 92.19 291 ALA A O 1
ATOM 2356 N N . VAL A 1 292 ? -12.945 9.830 6.937 1.00 87.19 292 VAL A N 1
ATOM 2357 C CA . VAL A 1 292 ? -14.016 10.405 6.109 1.00 87.19 292 VAL A CA 1
ATOM 2358 C C . VAL A 1 292 ? -13.658 11.824 5.673 1.00 87.19 292 VAL A C 1
ATOM 2360 O O . VAL A 1 292 ? -13.755 12.146 4.492 1.00 87.19 292 VAL A O 1
ATOM 2363 N N . THR A 1 293 ? -13.161 12.648 6.597 1.00 87.69 293 THR A N 1
ATOM 2364 C CA . THR A 1 293 ? -12.774 14.040 6.315 1.00 87.69 293 THR A CA 1
ATOM 2365 C C . THR A 1 293 ? -11.634 14.102 5.292 1.00 87.69 293 THR A C 1
ATOM 2367 O O . THR A 1 293 ? -11.644 14.933 4.383 1.00 87.69 293 THR A O 1
ATOM 2370 N N . ARG A 1 294 ? -10.643 13.204 5.386 1.00 86.94 294 ARG A N 1
ATOM 2371 C CA . ARG A 1 294 ? -9.573 13.093 4.379 1.00 86.94 294 ARG A CA 1
ATOM 2372 C C . ARG A 1 294 ? -10.124 12.686 3.015 1.00 86.94 294 ARG A C 1
ATOM 2374 O O . ARG A 1 294 ? -9.801 13.340 2.024 1.00 86.94 294 ARG A O 1
ATOM 2381 N N . ARG A 1 295 ? -10.998 11.673 2.964 1.00 83.88 295 ARG A N 1
ATOM 2382 C CA . ARG A 1 295 ? -11.647 11.226 1.722 1.00 83.88 295 ARG A CA 1
ATOM 2383 C C . ARG A 1 295 ? -12.442 12.355 1.062 1.00 83.88 295 ARG A C 1
ATOM 2385 O O . ARG A 1 295 ? -12.329 12.546 -0.146 1.00 83.88 295 ARG A O 1
ATOM 2392 N N . GLU A 1 296 ? -13.212 13.118 1.835 1.00 79.38 296 GLU A N 1
ATOM 2393 C CA . GLU A 1 296 ? -13.992 14.268 1.348 1.00 79.38 296 GLU A CA 1
ATOM 2394 C C . GLU A 1 296 ? -13.098 15.369 0.764 1.00 79.38 296 GLU A C 1
ATOM 2396 O O . GLU A 1 296 ? -13.427 15.958 -0.265 1.00 79.38 296 GLU A O 1
ATOM 2401 N N . ASN A 1 297 ? -11.907 15.554 1.336 1.00 77.00 297 ASN A N 1
ATOM 2402 C CA . ASN A 1 297 ? -10.863 16.429 0.801 1.00 77.00 297 ASN A CA 1
ATOM 2403 C C . ASN A 1 297 ? -10.044 15.799 -0.342 1.00 77.00 297 ASN A C 1
ATOM 2405 O O . ASN A 1 297 ? -9.034 16.362 -0.757 1.00 77.00 297 ASN A O 1
ATOM 2409 N N . ARG A 1 298 ? -10.473 14.646 -0.876 1.00 76.81 298 ARG A N 1
ATOM 2410 C CA . ARG A 1 298 ? -9.802 13.886 -1.948 1.00 76.81 298 ARG A CA 1
ATOM 2411 C C . ARG A 1 298 ? -8.393 13.406 -1.582 1.00 76.81 298 ARG A C 1
ATOM 2413 O O . ARG A 1 298 ? -7.569 13.172 -2.464 1.00 76.81 298 ARG A O 1
ATOM 2420 N N . ILE A 1 299 ? -8.129 13.223 -0.292 1.00 78.94 299 ILE A N 1
ATOM 2421 C CA . ILE A 1 299 ? -6.881 12.668 0.227 1.00 78.94 299 ILE A CA 1
ATOM 2422 C C . ILE A 1 299 ? -7.139 11.204 0.598 1.00 78.94 299 ILE A C 1
ATOM 2424 O O . ILE A 1 299 ? -7.808 10.910 1.591 1.00 78.94 299 ILE A O 1
ATOM 2428 N N . MET A 1 300 ? -6.621 10.291 -0.226 1.00 81.94 300 MET A N 1
ATOM 2429 C CA . MET A 1 300 ? -6.721 8.843 -0.030 1.00 81.94 300 MET A CA 1
ATOM 2430 C C . MET A 1 300 ? -5.351 8.185 -0.170 1.00 81.94 300 MET A C 1
ATOM 2432 O O . MET A 1 300 ? -4.823 8.059 -1.273 1.00 81.94 300 MET A O 1
ATOM 2436 N N . ASP A 1 301 ? -4.795 7.747 0.955 1.00 81.88 301 ASP A N 1
ATOM 2437 C CA . ASP A 1 301 ? -3.496 7.081 1.044 1.00 81.88 301 ASP A CA 1
ATOM 2438 C C . ASP A 1 301 ? -3.487 6.036 2.179 1.00 81.88 301 ASP A C 1
ATOM 2440 O O . ASP A 1 301 ? -4.522 5.707 2.765 1.00 81.88 301 ASP A O 1
ATOM 2444 N N . PHE A 1 302 ? -2.314 5.481 2.496 1.00 87.81 302 PHE A N 1
ATOM 2445 C CA . PHE A 1 302 ? -2.185 4.479 3.554 1.00 87.81 302 PHE A CA 1
ATOM 2446 C C . PHE A 1 302 ? -2.482 5.018 4.961 1.00 87.81 302 PHE A C 1
ATOM 2448 O O . PHE A 1 302 ? -2.780 4.211 5.839 1.00 87.81 302 PHE A O 1
ATOM 2455 N N . VAL A 1 303 ? -2.481 6.338 5.194 1.00 90.31 303 VAL A N 1
ATOM 2456 C CA . VAL A 1 303 ? -2.894 6.904 6.489 1.00 90.31 303 VAL A CA 1
ATOM 2457 C C . VAL A 1 303 ? -4.374 6.631 6.728 1.00 90.31 303 VAL A C 1
ATOM 2459 O O . VAL A 1 303 ? -4.738 6.219 7.828 1.00 90.31 303 VAL A O 1
ATOM 2462 N N . ASN A 1 304 ? -5.216 6.776 5.695 1.00 91.56 304 ASN A N 1
ATOM 2463 C CA . ASN A 1 304 ? -6.636 6.419 5.768 1.00 91.56 304 ASN A CA 1
ATOM 2464 C C . ASN A 1 304 ? -6.813 4.941 6.151 1.00 91.56 304 ASN A C 1
ATOM 2466 O O . ASN A 1 304 ? -7.673 4.612 6.964 1.00 91.56 304 ASN A O 1
ATOM 2470 N N . ILE A 1 305 ? -5.971 4.054 5.617 1.00 94.44 305 ILE A N 1
ATOM 2471 C CA . ILE A 1 305 ? -6.042 2.623 5.931 1.00 94.44 305 ILE A CA 1
ATOM 2472 C C . ILE A 1 305 ? -5.630 2.341 7.377 1.00 94.44 305 ILE A C 1
ATOM 2474 O O . ILE A 1 305 ? -6.336 1.599 8.050 1.00 94.44 305 ILE A O 1
ATOM 2478 N N . VAL A 1 306 ? -4.562 2.968 7.890 1.00 96.50 306 VAL A N 1
ATOM 2479 C CA . VAL A 1 306 ? -4.125 2.788 9.291 1.00 96.50 306 VAL A CA 1
ATOM 2480 C C . VAL A 1 306 ? -5.244 3.152 10.266 1.00 96.50 306 VAL A C 1
ATOM 2482 O O . VAL A 1 306 ? -5.537 2.389 11.187 1.00 96.50 306 VAL A O 1
ATOM 2485 N N . VAL A 1 307 ? -5.878 4.313 10.074 1.00 97.56 307 VAL A N 1
ATOM 2486 C CA . VAL A 1 307 ? -6.921 4.789 10.996 1.00 97.56 307 VAL A CA 1
ATOM 2487 C C . VAL A 1 307 ? -8.190 3.940 10.908 1.00 97.56 307 VAL A C 1
ATOM 2489 O O . VAL A 1 307 ? -8.813 3.691 11.937 1.00 97.56 307 VAL A O 1
ATOM 2492 N N . LEU A 1 308 ? -8.545 3.444 9.717 1.00 97.81 308 LEU A N 1
ATOM 2493 C CA . LEU A 1 308 ? -9.713 2.583 9.517 1.00 97.81 308 LEU A CA 1
ATOM 2494 C C . LEU A 1 308 ? -9.471 1.164 10.044 1.00 97.81 308 LEU A C 1
ATOM 2496 O O . LEU A 1 308 ? -10.347 0.616 10.707 1.00 97.81 308 LEU A O 1
ATOM 2500 N N . ASP A 1 309 ? -8.280 0.592 9.837 1.00 97.69 309 ASP A N 1
ATOM 2501 C CA . ASP A 1 309 ? -7.895 -0.689 10.445 1.00 97.69 309 ASP A CA 1
ATOM 2502 C C . ASP A 1 309 ? -7.914 -0.594 11.980 1.00 97.69 309 ASP A C 1
ATOM 2504 O O . ASP A 1 309 ? -8.397 -1.510 12.651 1.00 97.69 309 ASP A O 1
ATOM 2508 N N . ALA A 1 310 ? -7.453 0.523 12.555 1.00 98.25 310 ALA A N 1
ATOM 2509 C CA . ALA A 1 310 ? -7.524 0.762 13.995 1.00 98.25 310 ALA A CA 1
ATOM 2510 C C . ALA A 1 310 ? -8.973 0.934 14.490 1.00 98.25 310 ALA A C 1
ATOM 2512 O O . ALA A 1 310 ? -9.339 0.332 15.498 1.00 98.25 310 ALA A O 1
ATOM 2513 N N . ALA A 1 311 ? -9.808 1.701 13.779 1.00 98.38 311 ALA A N 1
ATOM 2514 C CA . ALA A 1 311 ? -11.214 1.903 14.133 1.00 98.38 311 ALA A CA 1
ATOM 2515 C C . ALA A 1 311 ? -12.009 0.587 14.113 1.00 98.38 311 ALA A C 1
ATOM 2517 O O . ALA A 1 311 ? -12.691 0.271 15.086 1.00 98.38 311 ALA A O 1
ATOM 2518 N N . VAL A 1 312 ? -11.863 -0.218 13.053 1.00 98.00 312 VAL A N 1
ATOM 2519 C CA . VAL A 1 312 ? -12.498 -1.543 12.951 1.00 98.00 312 VAL A CA 1
ATOM 2520 C C . VAL A 1 312 ? -11.958 -2.495 14.021 1.00 98.00 312 VAL A C 1
ATOM 2522 O O . VAL A 1 312 ? -12.725 -3.243 14.612 1.00 98.00 312 VAL A O 1
ATOM 2525 N N . SER A 1 313 ? -10.662 -2.445 14.345 1.00 97.75 313 SER A N 1
ATOM 2526 C CA . SER A 1 313 ? -10.103 -3.287 15.416 1.00 97.75 313 SER A CA 1
ATOM 2527 C C . SER A 1 313 ? -10.660 -2.943 16.806 1.00 97.75 313 SER A C 1
ATOM 2529 O O . SER A 1 313 ? -10.751 -3.823 17.661 1.00 97.75 313 SER A O 1
ATOM 2531 N N . LEU A 1 314 ? -11.011 -1.676 17.053 1.00 98.25 314 LEU A N 1
ATOM 2532 C CA . LEU A 1 314 ? -11.588 -1.211 18.320 1.00 98.25 314 LEU A CA 1
ATOM 2533 C C . LEU A 1 314 ? -13.094 -1.482 18.435 1.00 98.25 314 LEU A C 1
ATOM 2535 O O . LEU A 1 314 ? -13.581 -1.699 19.546 1.00 98.25 314 LEU A O 1
ATOM 2539 N N . ASP A 1 315 ? -13.822 -1.453 17.318 1.00 97.50 315 ASP A N 1
ATOM 2540 C CA . ASP A 1 315 ? -15.269 -1.687 17.251 1.00 97.50 315 ASP A CA 1
ATOM 2541 C C . ASP A 1 315 ? -15.627 -2.584 16.045 1.00 97.50 315 ASP A C 1
ATOM 2543 O O . ASP A 1 315 ? -16.135 -2.105 15.026 1.00 97.50 315 ASP A O 1
ATOM 2547 N N . PRO A 1 316 ? -15.335 -3.897 16.128 1.00 95.06 316 PRO A N 1
ATOM 2548 C CA . PRO A 1 316 ? -15.374 -4.803 14.978 1.00 95.06 316 PRO A CA 1
ATOM 2549 C C . PRO A 1 316 ? -16.777 -5.113 14.461 1.00 95.06 316 PRO A C 1
ATOM 2551 O O . PRO A 1 316 ? -16.896 -5.602 13.345 1.00 95.06 316 PRO A O 1
ATOM 2554 N N . GLU A 1 317 ? -17.835 -4.836 15.218 1.00 94.69 317 GLU A N 1
ATOM 2555 C CA . GLU A 1 317 ? -19.221 -5.062 14.776 1.00 94.69 317 GLU A CA 1
ATOM 2556 C C . GLU A 1 317 ? -19.820 -3.831 14.076 1.00 94.69 317 GLU A C 1
ATOM 2558 O O . GLU A 1 317 ? -20.966 -3.845 13.626 1.00 94.69 317 GLU A O 1
ATOM 2563 N N . ASN A 1 318 ? -19.057 -2.739 13.973 1.00 94.25 318 ASN A N 1
ATOM 2564 C CA . ASN A 1 318 ? -19.542 -1.500 13.391 1.00 94.25 318 ASN A CA 1
ATOM 2565 C C . ASN A 1 318 ? -19.489 -1.536 11.860 1.00 94.25 318 ASN A C 1
ATOM 2567 O O . ASN A 1 318 ? -18.444 -1.330 11.235 1.00 94.25 318 ASN A O 1
ATOM 2571 N N . SER A 1 319 ? -20.651 -1.762 11.249 1.00 89.81 319 SER A N 1
ATOM 2572 C CA . SER A 1 319 ? -20.804 -1.857 9.796 1.00 89.81 319 SER A CA 1
ATOM 2573 C C . SER A 1 319 ? -20.378 -0.590 9.050 1.00 89.81 319 SER A C 1
ATOM 2575 O O . SER A 1 319 ? -19.839 -0.699 7.952 1.00 89.81 319 SER A O 1
ATOM 2577 N N . ILE A 1 320 ? -20.531 0.598 9.646 1.00 91.12 320 ILE A N 1
ATOM 2578 C CA . ILE A 1 320 ? -20.154 1.872 9.011 1.00 91.12 320 ILE A CA 1
ATOM 2579 C C . ILE A 1 320 ? -18.632 1.957 8.841 1.00 91.12 320 ILE A C 1
ATOM 2581 O O . ILE A 1 320 ? -18.141 2.357 7.785 1.00 91.12 320 ILE A O 1
ATOM 2585 N N . TYR A 1 321 ? -17.868 1.549 9.858 1.00 93.81 321 TYR A N 1
ATOM 2586 C CA . TYR A 1 321 ? -16.403 1.604 9.801 1.00 93.81 321 TYR A CA 1
ATOM 2587 C C . TYR A 1 321 ? -15.851 0.602 8.787 1.00 93.81 321 TYR A C 1
ATOM 2589 O O . TYR A 1 321 ? -14.935 0.926 8.030 1.00 93.81 321 TYR A O 1
ATOM 2597 N N . ARG A 1 322 ? -16.445 -0.596 8.736 1.00 90.12 322 ARG A N 1
ATOM 2598 C CA . ARG A 1 322 ? -16.102 -1.632 7.754 1.00 90.12 322 ARG A CA 1
ATOM 2599 C C . ARG A 1 322 ? -16.432 -1.212 6.327 1.00 90.12 322 ARG A C 1
ATOM 2601 O O . ARG A 1 322 ? -15.624 -1.435 5.435 1.00 90.12 322 ARG A O 1
ATOM 2608 N N . GLU A 1 323 ? -17.572 -0.561 6.108 1.00 84.88 323 GLU A N 1
ATOM 2609 C CA . GLU A 1 323 ? -17.958 -0.025 4.798 1.00 84.88 323 GLU A CA 1
ATOM 2610 C C . GLU A 1 323 ? -16.944 1.023 4.304 1.00 84.88 323 GLU A C 1
ATOM 2612 O O . GLU A 1 323 ? -16.462 0.941 3.173 1.00 84.88 323 GLU A O 1
ATOM 2617 N N . GLU A 1 324 ? -16.543 1.970 5.159 1.00 89.06 324 GLU A N 1
ATOM 2618 C CA . GLU A 1 324 ? -15.540 2.983 4.801 1.00 89.06 324 GLU A CA 1
ATOM 2619 C C . GLU A 1 324 ? -14.152 2.365 4.559 1.00 89.06 324 GLU A C 1
ATOM 2621 O O . GLU A 1 324 ? -13.452 2.746 3.611 1.00 89.06 324 GLU A O 1
ATOM 2626 N N . ARG A 1 325 ? -13.756 1.371 5.370 1.00 92.81 325 ARG A N 1
ATOM 2627 C CA . ARG A 1 325 ? -12.513 0.606 5.181 1.00 92.81 325 ARG A CA 1
ATOM 2628 C C . ARG A 1 325 ? -12.507 -0.138 3.853 1.00 92.81 325 ARG A C 1
ATOM 2630 O O . ARG A 1 325 ? -11.530 -0.055 3.108 1.00 92.81 325 ARG A O 1
ATOM 2637 N N . PHE A 1 326 ? -13.598 -0.820 3.538 1.00 85.12 326 PHE A N 1
ATOM 2638 C CA . PHE A 1 326 ? -13.770 -1.545 2.291 1.00 85.12 326 PHE A CA 1
ATOM 2639 C C . PHE A 1 326 ? -13.666 -0.616 1.077 1.00 85.12 326 PHE A C 1
ATOM 2641 O O . PHE A 1 326 ? -12.892 -0.883 0.156 1.00 85.12 326 PHE A O 1
ATOM 2648 N N . ASN A 1 327 ? -14.369 0.521 1.108 1.00 81.62 327 ASN A N 1
ATOM 2649 C CA . ASN A 1 327 ? -14.314 1.532 0.051 1.00 81.62 327 ASN A CA 1
ATOM 2650 C C . ASN A 1 327 ? -12.897 2.097 -0.119 1.00 81.62 327 ASN A C 1
ATOM 2652 O O . ASN A 1 327 ? -12.396 2.206 -1.240 1.00 81.62 327 ASN A O 1
ATOM 2656 N N . SER A 1 328 ? -12.218 2.396 0.989 1.00 83.44 328 SER A N 1
ATOM 2657 C CA . SER A 1 328 ? -10.841 2.900 0.981 1.00 83.44 328 SER A CA 1
ATOM 2658 C C . SER A 1 328 ? -9.857 1.879 0.403 1.00 83.44 328 SER A C 1
ATOM 2660 O O . SER A 1 328 ? -9.035 2.222 -0.450 1.00 83.44 328 SER A O 1
ATOM 2662 N N . ASN A 1 329 ? -9.978 0.608 0.796 1.00 84.75 329 ASN A N 1
ATOM 2663 C CA . ASN A 1 329 ? -9.191 -0.487 0.232 1.00 84.75 329 ASN A CA 1
ATOM 2664 C C . ASN A 1 329 ? -9.476 -0.674 -1.268 1.00 84.75 329 ASN A C 1
ATOM 2666 O O . ASN A 1 329 ? -8.542 -0.912 -2.032 1.00 84.75 329 ASN A O 1
ATOM 2670 N N . SER A 1 330 ? -10.728 -0.5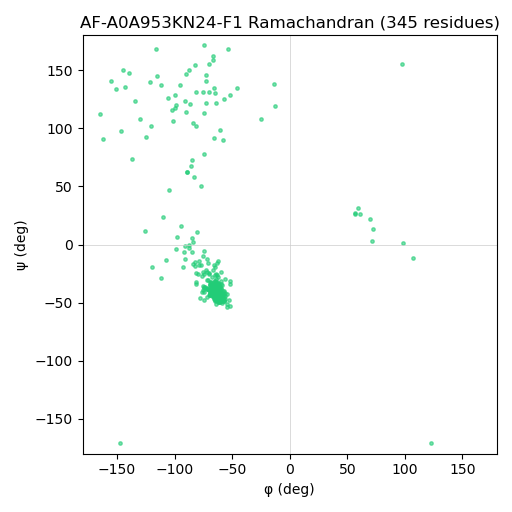16 -1.713 1.00 80.25 330 SER A N 1
ATOM 2671 C CA . SER A 1 330 ? -11.090 -0.595 -3.134 1.00 80.25 330 SER A CA 1
ATOM 2672 C C . SER A 1 330 ? -10.452 0.528 -3.956 1.00 80.25 330 SER A C 1
ATOM 2674 O O . SER A 1 330 ? -9.957 0.260 -5.049 1.00 80.25 330 SER A O 1
ATOM 2676 N N . ILE A 1 331 ? -10.426 1.766 -3.447 1.00 77.94 331 ILE A N 1
ATOM 2677 C CA . ILE A 1 331 ? -9.775 2.909 -4.115 1.00 77.94 331 ILE A CA 1
ATOM 2678 C C . ILE A 1 331 ? -8.273 2.648 -4.289 1.00 77.94 331 ILE A C 1
ATOM 2680 O O . ILE A 1 331 ? -7.712 2.921 -5.350 1.00 77.94 331 ILE A O 1
ATOM 2684 N N . LEU A 1 332 ? -7.635 2.069 -3.269 1.00 75.94 332 LEU A N 1
ATOM 2685 C CA . LEU A 1 332 ? -6.213 1.719 -3.282 1.00 75.94 332 LEU A CA 1
ATOM 2686 C C . LEU A 1 332 ? -5.914 0.349 -3.919 1.00 75.94 332 LEU A C 1
ATOM 2688 O O . LEU A 1 332 ? -4.765 -0.086 -3.912 1.00 75.94 332 LEU A O 1
ATOM 2692 N N . GLN A 1 333 ? -6.923 -0.322 -4.487 1.00 79.00 333 GLN A N 1
ATOM 2693 C CA . GLN A 1 333 ? -6.809 -1.618 -5.171 1.00 79.00 333 GLN A CA 1
ATOM 2694 C C . GLN A 1 333 ? -6.258 -2.758 -4.288 1.00 79.00 333 GLN A C 1
ATOM 2696 O O . GLN A 1 333 ? -5.623 -3.698 -4.768 1.00 79.00 333 GLN A O 1
ATOM 2701 N N . LEU A 1 334 ? -6.544 -2.717 -2.987 1.00 81.56 334 LEU A N 1
ATOM 2702 C CA . LEU A 1 334 ? -6.062 -3.666 -1.982 1.00 81.56 334 LEU A CA 1
ATOM 2703 C C . LEU A 1 334 ? -7.015 -4.862 -1.824 1.00 81.56 334 LEU A C 1
ATOM 2705 O O . LEU A 1 334 ? -7.586 -5.072 -0.757 1.00 81.56 334 LEU A O 1
ATOM 2709 N N . LYS A 1 335 ? -7.205 -5.666 -2.878 1.00 80.31 335 LYS A N 1
ATOM 2710 C CA . LYS A 1 335 ? -8.218 -6.747 -2.883 1.00 80.31 335 LYS A CA 1
ATOM 2711 C C . LYS A 1 335 ? -8.125 -7.708 -1.688 1.00 80.31 335 LYS A C 1
ATOM 2713 O O . LYS A 1 335 ? -9.158 -7.936 -1.064 1.00 80.31 335 LYS A O 1
ATOM 2718 N N . PRO A 1 336 ? -6.944 -8.238 -1.302 1.00 84.38 336 PRO A N 1
ATOM 2719 C CA . PRO A 1 336 ? -6.873 -9.164 -0.169 1.00 84.38 336 PRO A CA 1
ATOM 2720 C C . PRO A 1 336 ? -7.267 -8.520 1.165 1.00 84.38 336 PRO A C 1
ATOM 2722 O O . PRO A 1 336 ? -7.726 -9.208 2.070 1.00 84.38 336 PRO A O 1
ATOM 2725 N N . ALA A 1 337 ? -7.124 -7.197 1.288 1.00 84.56 337 ALA A N 1
ATOM 2726 C CA . ALA A 1 337 ? -7.541 -6.446 2.468 1.00 84.56 337 ALA A CA 1
ATOM 2727 C C . ALA A 1 337 ? -9.064 -6.362 2.622 1.00 84.56 337 ALA A C 1
ATOM 2729 O O . ALA A 1 337 ? -9.554 -6.161 3.726 1.00 84.56 337 ALA A O 1
ATOM 2730 N N . MET A 1 338 ? -9.803 -6.491 1.518 1.00 85.12 338 MET A N 1
ATOM 2731 C CA . MET A 1 338 ? -11.261 -6.370 1.493 1.00 85.12 338 MET A CA 1
ATOM 2732 C C . MET A 1 338 ? -11.966 -7.663 1.910 1.00 85.12 338 MET A C 1
ATOM 2734 O O . MET A 1 338 ? -13.158 -7.622 2.195 1.00 85.12 338 MET A O 1
ATOM 2738 N N . GLN A 1 339 ? -11.260 -8.801 1.944 1.00 82.94 339 GLN A N 1
ATOM 2739 C CA . GLN A 1 339 ? -11.879 -10.110 2.165 1.00 82.94 339 GLN A CA 1
ATOM 2740 C C . GLN A 1 339 ? -12.588 -10.201 3.521 1.00 82.94 339 GLN A C 1
ATOM 2742 O O . GLN A 1 339 ? -13.703 -10.697 3.590 1.00 82.94 339 GLN A O 1
ATOM 2747 N N . GLU A 1 340 ? -11.972 -9.679 4.584 1.00 84.06 340 GLU A N 1
ATOM 2748 C CA . GLU A 1 340 ? -12.557 -9.713 5.930 1.00 84.06 340 GLU A CA 1
ATOM 2749 C C . GLU A 1 340 ? -13.891 -8.947 5.991 1.00 84.06 340 GLU A C 1
ATOM 2751 O O . GLU A 1 340 ? -14.859 -9.414 6.585 1.00 84.06 340 GLU A O 1
ATOM 2756 N N . ASP A 1 341 ? -13.957 -7.784 5.343 1.00 84.31 341 ASP A N 1
ATOM 2757 C CA . ASP A 1 341 ? -15.172 -6.968 5.290 1.00 84.31 341 ASP A CA 1
ATOM 2758 C C . ASP A 1 341 ? -16.215 -7.573 4.342 1.00 84.31 341 ASP A C 1
ATOM 2760 O O . ASP A 1 341 ? -17.405 -7.557 4.644 1.00 84.31 341 ASP A O 1
ATOM 2764 N N . TYR A 1 342 ? -15.781 -8.164 3.226 1.00 78.12 342 TYR A N 1
ATOM 2765 C CA . TYR A 1 342 ? -16.663 -8.913 2.332 1.00 78.12 342 TYR A CA 1
ATOM 2766 C C . TYR A 1 342 ? -17.351 -10.070 3.067 1.00 78.12 342 TYR A C 1
ATOM 2768 O O . TYR A 1 342 ? -18.568 -10.233 2.971 1.00 78.12 342 TYR A O 1
ATOM 2776 N N . ASP A 1 343 ? -16.585 -10.842 3.841 1.00 78.94 343 ASP A N 1
ATOM 2777 C CA . ASP A 1 343 ? -17.101 -11.955 4.637 1.00 78.94 343 ASP A CA 1
ATOM 2778 C C . ASP A 1 343 ? -18.061 -11.472 5.730 1.00 78.94 343 ASP A C 1
ATOM 2780 O O . ASP A 1 343 ? -19.021 -12.171 6.043 1.00 78.94 343 ASP A O 1
ATOM 2784 N N . PHE A 1 344 ? -17.826 -10.287 6.302 1.00 83.56 344 PHE A N 1
ATOM 2785 C CA . PHE A 1 344 ? -18.726 -9.670 7.277 1.00 83.56 344 PHE A CA 1
ATOM 2786 C C . PHE A 1 344 ? -20.088 -9.320 6.662 1.00 83.56 344 PHE A C 1
ATOM 2788 O O . PHE A 1 344 ? -21.112 -9.647 7.249 1.00 83.56 344 PHE A O 1
ATOM 2795 N N . PHE A 1 345 ? -20.116 -8.703 5.475 1.00 75.75 345 PHE A N 1
ATOM 2796 C CA . PHE A 1 345 ? -21.366 -8.301 4.811 1.00 75.75 345 PHE A CA 1
ATOM 2797 C C . PHE A 1 345 ? -22.100 -9.442 4.092 1.00 75.75 345 PHE A C 1
ATOM 2799 O O . PHE A 1 345 ? -23.254 -9.273 3.703 1.00 75.75 345 PHE A O 1
ATOM 2806 N N . SER A 1 346 ? -21.433 -10.577 3.877 1.00 72.88 346 SER A N 1
ATOM 2807 C CA . SER A 1 346 ? -22.015 -11.753 3.214 1.00 72.88 346 SER A CA 1
ATOM 2808 C C . SER A 1 346 ? -22.656 -12.753 4.185 1.00 72.88 346 SER A C 1
ATOM 2810 O O . SER A 1 346 ? -23.231 -13.746 3.735 1.00 72.88 346 SER A O 1
ATOM 2812 N N . ARG A 1 347 ? -22.512 -12.529 5.494 1.00 67.38 347 ARG A N 1
ATOM 2813 C CA . ARG A 1 347 ? -23.190 -13.273 6.565 1.00 67.38 347 ARG A CA 1
ATOM 2814 C C . ARG A 1 347 ? -24.524 -12.619 6.880 1.00 67.38 347 ARG A C 1
ATOM 2816 O O . ARG A 1 347 ? -25.465 -13.387 7.175 1.00 67.38 347 ARG A O 1
#

pLDDT: mean 75.37, std 19.91, range [28.3, 98.38]

Nearest PDB structures (foldseek):
  5iww-assembly1_D  TM=4.239E-01  e=4.014E-03  unidentified
  3jbz-assembly1_A  TM=5.027E-01  e=4.769E-01  Homo sapiens
  4jt6-assembly2_A  TM=4.918E-01  e=6.055E-01  Homo sapiens
  5wby-assembly1_B  TM=4.520E-01  e=5.503E-01  Homo sapiens
  5wby-assembly2_A  TM=3.427E-01  e=4.334E-01  Homo sapiens

Radius of gyration: 27.75 Å; Cα contacts (8 Å, |Δi|>4): 321; chains: 1; bounding box: 67×66×89 Å